Protein AF-A0A8S3HF02-F1 (afdb_monomer)

Nearest PDB structures (foldseek):
  6drh-assembly4_G  TM=9.059E-01  e=1.376E-10  Serratia proteamaculans 568
  3g9d-assembly2_B  TM=8.197E-01  e=2.462E-06  Azospirillum brasilense
  3o5t-assembly1_A  TM=8.044E-01  e=4.907E-06  Azospirillum brasilense
  2fp0-assembly2_B  TM=7.609E-01  e=6.769E-06  Homo sapiens
  6hoz-assembly2_B  TM=7.823E-01  e=6.150E-05  Latimeria chalumnae

Radius of gyration: 29.65 Å; Cα contacts (8 Å, |Δi|>4): 312; chains: 1; bounding box: 93×67×81 Å

Organism: NCBI:txid392030

pLDDT: mean 74.81, std 28.0, range [25.59, 98.88]

Structure (mmCIF, N/CA/C/O backbone):
data_AF-A0A8S3HF02-F1
#
_entry.id   AF-A0A8S3HF02-F1
#
loop_
_atom_site.group_PDB
_atom_site.id
_atom_site.type_symbol
_atom_site.label_atom_id
_atom_site.label_alt_id
_atom_site.label_comp_id
_atom_site.label_asym_id
_atom_site.label_entity_id
_atom_site.label_seq_id
_atom_site.pdbx_PDB_ins_code
_atom_site.Cartn_x
_atom_site.Cartn_y
_atom_site.Cartn_z
_atom_site.occupancy
_atom_site.B_iso_or_equiv
_atom_site.auth_seq_id
_atom_site.auth_comp_id
_atom_site.auth_asym_id
_atom_site.auth_atom_id
_atom_site.pdbx_PDB_model_num
ATOM 1 N N . MET A 1 1 ? -10.403 -28.899 29.444 1.00 32.88 1 MET A N 1
ATOM 2 C CA . MET A 1 1 ? -9.661 -27.642 29.651 1.00 32.88 1 MET A CA 1
ATOM 3 C C . MET A 1 1 ? -8.200 -28.019 29.821 1.00 32.88 1 MET A C 1
ATOM 5 O O . MET A 1 1 ? -7.833 -28.466 30.894 1.00 32.88 1 MET A O 1
ATOM 9 N N . ARG A 1 2 ? -7.416 -28.016 28.736 1.00 32.16 2 ARG A N 1
ATOM 10 C CA . ARG A 1 2 ? -5.955 -28.129 28.841 1.00 32.16 2 ARG A CA 1
ATOM 11 C C . ARG A 1 2 ? -5.462 -26.707 29.058 1.00 32.16 2 ARG A C 1
ATOM 13 O O . ARG A 1 2 ? -5.735 -25.860 28.212 1.00 32.16 2 ARG A O 1
ATOM 20 N N . GLU A 1 3 ? -4.853 -26.447 30.205 1.00 30.53 3 GLU A N 1
ATOM 21 C CA . GLU A 1 3 ? -4.123 -25.204 30.434 1.00 30.53 3 GLU A CA 1
ATOM 22 C C . GLU A 1 3 ? -3.052 -25.103 29.344 1.00 30.53 3 GLU A C 1
ATOM 24 O O . GLU A 1 3 ? -2.193 -25.976 29.217 1.00 30.53 3 GLU A O 1
ATOM 29 N N . LEU A 1 4 ? -3.186 -24.102 28.473 1.00 37.12 4 LEU A N 1
ATOM 30 C CA . LEU A 1 4 ? -2.138 -23.735 27.532 1.00 37.12 4 LEU A CA 1
ATOM 31 C C . LEU A 1 4 ? -0.992 -23.192 28.381 1.00 37.12 4 LEU A C 1
ATOM 33 O O . LEU A 1 4 ? -1.129 -22.146 29.014 1.00 37.12 4 LEU A O 1
ATOM 37 N N . ASN A 1 5 ? 0.097 -23.950 28.451 1.00 37.22 5 ASN A N 1
ATOM 38 C CA . ASN A 1 5 ? 1.275 -23.608 29.231 1.00 37.22 5 ASN A CA 1
ATOM 39 C C . ASN A 1 5 ? 2.077 -22.554 28.448 1.00 37.22 5 ASN A C 1
ATOM 41 O O . ASN A 1 5 ? 3.037 -22.870 27.748 1.00 37.22 5 ASN A O 1
ATOM 45 N N . ILE A 1 6 ? 1.606 -21.303 28.500 1.00 40.16 6 ILE A N 1
ATOM 46 C CA . ILE A 1 6 ? 2.093 -20.165 27.699 1.00 40.16 6 ILE A CA 1
ATOM 47 C C . ILE A 1 6 ? 3.611 -19.962 27.862 1.00 40.16 6 ILE A C 1
ATOM 49 O O . ILE A 1 6 ? 4.268 -19.536 26.917 1.00 40.16 6 ILE A O 1
ATOM 53 N N . GLU A 1 7 ? 4.195 -20.318 29.010 1.00 35.00 7 GLU A N 1
ATOM 54 C CA . GLU A 1 7 ? 5.644 -20.232 29.252 1.00 35.00 7 GLU A CA 1
ATOM 55 C C . GLU A 1 7 ? 6.463 -21.299 28.505 1.00 35.00 7 GLU A C 1
ATOM 57 O O . GLU A 1 7 ? 7.534 -20.993 27.990 1.00 35.00 7 GLU A O 1
ATOM 62 N N . GLU A 1 8 ? 5.976 -22.538 28.376 1.00 37.66 8 GLU A N 1
ATOM 63 C CA . GLU A 1 8 ? 6.707 -23.587 27.646 1.00 37.66 8 GLU A CA 1
ATOM 64 C C . GLU A 1 8 ? 6.665 -23.376 26.132 1.00 37.66 8 GLU A C 1
ATOM 66 O O . GLU A 1 8 ? 7.674 -23.600 25.461 1.00 37.66 8 GLU A O 1
ATOM 71 N N . ASP A 1 9 ? 5.528 -22.928 25.592 1.00 38.53 9 ASP A N 1
ATOM 72 C CA . ASP A 1 9 ? 5.404 -22.636 24.160 1.00 38.53 9 ASP A CA 1
ATOM 73 C C . ASP A 1 9 ? 6.190 -21.371 23.779 1.00 38.53 9 ASP A C 1
ATOM 75 O O . ASP A 1 9 ? 6.883 -21.372 22.765 1.00 38.53 9 ASP A O 1
ATOM 79 N N . THR A 1 10 ? 6.219 -20.337 24.631 1.00 40.25 10 THR A N 1
ATOM 80 C CA . THR A 1 10 ? 7.078 -19.157 24.400 1.00 40.25 10 THR A CA 1
ATOM 81 C C . THR A 1 10 ? 8.570 -19.471 24.524 1.00 40.25 10 THR A C 1
ATOM 83 O O . THR A 1 10 ? 9.367 -18.918 23.765 1.00 40.25 10 THR A O 1
ATOM 86 N N . LEU A 1 11 ? 8.974 -20.382 25.417 1.00 33.41 11 LEU A N 1
ATOM 87 C CA . LEU A 1 11 ? 10.361 -20.853 25.516 1.00 33.41 11 LEU A CA 1
ATOM 88 C C . LEU A 1 11 ? 10.757 -21.755 24.337 1.00 33.41 11 LEU A C 1
ATOM 90 O O . LEU A 1 11 ? 11.879 -21.636 23.841 1.00 33.41 11 LEU A O 1
ATOM 94 N N . ARG A 1 12 ? 9.854 -22.611 23.838 1.00 36.47 12 ARG A N 1
ATOM 95 C CA . ARG A 1 12 ? 10.075 -23.390 22.604 1.00 36.47 12 ARG A CA 1
ATOM 96 C C . ARG A 1 12 ? 10.168 -22.490 21.381 1.00 36.47 12 ARG A C 1
ATOM 98 O O . ARG A 1 12 ? 11.062 -22.698 20.563 1.00 36.47 12 ARG A O 1
ATOM 105 N N . ASP A 1 13 ? 9.332 -21.462 21.292 1.00 43.34 13 ASP A N 1
ATOM 106 C CA . ASP A 1 13 ? 9.392 -20.468 20.224 1.00 43.34 13 ASP A CA 1
ATOM 107 C C . ASP A 1 13 ? 10.677 -19.636 20.316 1.00 43.34 13 ASP A C 1
ATOM 109 O O . ASP A 1 13 ? 11.342 -19.426 19.304 1.00 43.34 13 ASP A O 1
ATOM 113 N N . ALA A 1 14 ? 11.116 -19.247 21.517 1.00 39.19 14 ALA A N 1
ATOM 114 C CA . ALA A 1 14 ? 12.388 -18.554 21.728 1.00 39.19 14 ALA A CA 1
ATOM 115 C C . ALA A 1 14 ? 13.608 -19.419 21.350 1.00 39.19 14 ALA A C 1
ATOM 117 O O . ALA A 1 14 ? 14.514 -18.935 20.672 1.00 39.19 14 ALA A O 1
ATOM 118 N N . GLN A 1 15 ? 13.609 -20.708 21.706 1.00 41.03 15 GLN A N 1
ATOM 119 C CA . GLN A 1 15 ? 14.645 -21.665 21.296 1.00 41.03 15 GLN A CA 1
ATOM 120 C C . GLN A 1 15 ? 14.600 -21.957 19.792 1.00 41.03 15 GLN A C 1
ATOM 122 O O . GLN A 1 15 ? 15.643 -22.132 19.163 1.00 41.03 15 GLN A O 1
ATOM 127 N N . SER A 1 16 ? 13.409 -21.973 19.187 1.00 48.59 16 SER A N 1
ATOM 128 C CA . SER A 1 16 ? 13.250 -22.091 17.736 1.00 48.59 16 SER A CA 1
ATOM 129 C C . SER A 1 16 ? 13.792 -20.854 17.015 1.00 48.59 16 SER A C 1
ATOM 131 O O . SER A 1 16 ? 14.489 -20.998 16.014 1.00 48.59 16 SER A O 1
ATOM 133 N N . ASN A 1 17 ? 13.588 -19.661 17.581 1.00 48.56 17 ASN A N 1
ATOM 134 C CA . ASN A 1 17 ? 14.112 -18.399 17.071 1.00 48.56 17 ASN A CA 1
ATOM 135 C C . ASN A 1 17 ? 15.633 -18.315 17.212 1.00 48.56 17 ASN A C 1
ATOM 137 O O . ASN A 1 17 ? 16.294 -17.885 16.270 1.00 48.56 17 ASN A O 1
ATOM 141 N N . GLU A 1 18 ? 16.217 -18.786 18.320 1.00 48.19 18 GLU A N 1
ATOM 142 C CA . GLU A 1 18 ? 17.675 -18.932 18.423 1.00 48.19 18 GLU A CA 1
ATOM 143 C C . GLU A 1 18 ? 18.216 -19.952 17.428 1.00 48.19 18 GLU A C 1
ATOM 145 O O . GLU A 1 18 ? 19.251 -19.717 16.819 1.00 48.19 18 GLU A O 1
ATOM 150 N N . ARG A 1 19 ? 17.518 -21.065 17.199 1.00 47.62 19 ARG A N 1
ATOM 151 C CA . ARG A 1 19 ? 17.951 -22.076 16.231 1.00 47.62 19 ARG A CA 1
ATOM 152 C C . ARG A 1 19 ? 17.872 -21.564 14.792 1.00 47.62 19 ARG A C 1
ATOM 154 O O . ARG A 1 19 ? 18.765 -21.855 14.004 1.00 47.62 19 ARG A O 1
ATOM 161 N N . VAL A 1 20 ? 16.844 -20.785 14.454 1.00 50.66 20 VAL A N 1
ATOM 162 C CA . VAL A 1 20 ? 16.702 -20.103 13.156 1.00 50.66 20 VAL A CA 1
ATOM 163 C C . VAL A 1 20 ? 17.772 -19.025 13.003 1.00 50.66 20 VAL A C 1
ATOM 165 O O . VAL A 1 20 ? 18.439 -18.988 11.975 1.00 50.66 20 VAL A O 1
ATOM 168 N N . LYS A 1 21 ? 18.005 -18.210 14.037 1.00 45.72 21 LYS A N 1
ATOM 169 C CA . LYS A 1 21 ? 19.059 -17.188 14.076 1.00 45.72 21 LYS A CA 1
ATOM 170 C C . LYS A 1 21 ? 20.456 -17.799 13.950 1.00 45.72 21 LYS A C 1
ATOM 172 O O . LYS A 1 21 ? 21.251 -17.325 13.153 1.00 45.72 21 LYS A O 1
ATOM 177 N N . ASN A 1 22 ? 20.751 -18.866 14.683 1.00 49.91 22 ASN A N 1
ATOM 178 C CA . ASN A 1 22 ? 22.053 -19.531 14.648 1.00 49.91 22 ASN A CA 1
ATOM 179 C C . ASN A 1 22 ? 22.265 -20.254 13.318 1.00 49.91 22 ASN A C 1
ATOM 181 O O . ASN A 1 22 ? 23.350 -20.165 12.764 1.00 49.91 22 ASN A O 1
ATOM 185 N N . LYS A 1 23 ? 21.222 -20.862 12.739 1.00 48.47 23 LYS A N 1
ATOM 186 C CA . LYS A 1 23 ? 21.284 -21.435 11.388 1.00 48.47 23 LYS A CA 1
ATOM 187 C C . LYS A 1 23 ? 21.435 -20.363 10.301 1.00 48.47 23 LYS A C 1
ATOM 189 O O . LYS A 1 23 ? 22.088 -20.606 9.297 1.00 48.47 23 LYS A O 1
ATOM 194 N N . TYR A 1 24 ? 20.864 -19.177 10.499 1.00 45.31 24 TYR A N 1
ATOM 19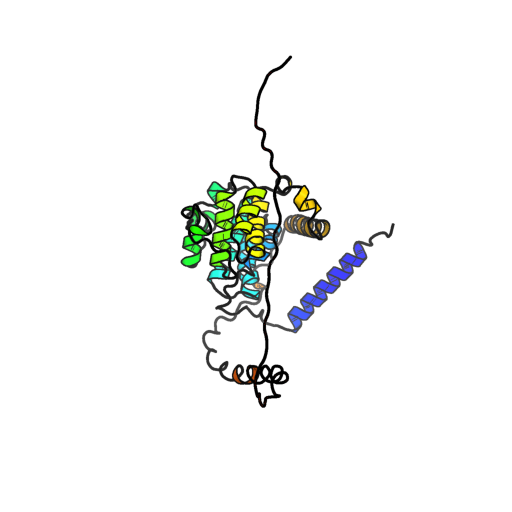5 C CA . TYR A 1 24 ? 21.065 -18.019 9.626 1.00 45.31 24 TYR A CA 1
ATOM 196 C C . TYR A 1 24 ? 22.511 -17.500 9.702 1.00 45.31 24 TYR A C 1
ATOM 198 O O . TYR A 1 24 ? 23.136 -17.268 8.672 1.00 45.31 24 TYR A O 1
ATOM 206 N N . LEU A 1 25 ? 23.066 -17.395 10.915 1.00 48.12 25 LEU A N 1
ATOM 207 C CA . LEU A 1 25 ? 24.447 -16.970 11.167 1.00 48.12 25 LEU A CA 1
ATOM 208 C C . LEU A 1 25 ? 25.497 -18.020 10.750 1.00 48.12 25 LEU A C 1
ATOM 210 O O . LEU A 1 25 ? 26.594 -17.643 10.353 1.00 48.12 25 LEU A O 1
ATOM 214 N N . GLU A 1 26 ? 25.178 -19.318 10.819 1.00 48.72 26 GLU A N 1
ATOM 215 C CA . GLU A 1 26 ? 26.063 -20.414 10.383 1.00 48.72 26 GLU A CA 1
ATOM 216 C C . GLU A 1 26 ? 26.177 -20.525 8.859 1.00 48.72 26 GLU A C 1
ATOM 218 O O . GLU A 1 26 ? 27.210 -20.969 8.363 1.00 48.72 26 GLU A O 1
ATOM 223 N N . VAL A 1 27 ? 25.126 -20.168 8.111 1.00 51.97 27 VAL A N 1
ATOM 224 C CA . VAL A 1 27 ? 25.061 -20.438 6.664 1.00 51.97 27 VAL A CA 1
ATOM 225 C C . VAL A 1 27 ? 25.491 -19.231 5.824 1.00 51.97 27 VAL A C 1
ATOM 227 O O . VAL A 1 27 ? 25.982 -19.425 4.716 1.00 51.97 27 VAL A O 1
ATOM 230 N N . HIS A 1 28 ? 25.406 -17.997 6.333 1.00 46.19 28 HIS A N 1
ATOM 231 C CA . HIS A 1 28 ? 25.732 -16.815 5.535 1.00 46.19 28 HIS A CA 1
ATOM 232 C C . HIS A 1 28 ? 26.351 -15.678 6.362 1.00 46.19 28 HIS A C 1
ATOM 234 O O . HIS A 1 28 ? 25.677 -15.000 7.132 1.00 46.19 28 HIS A O 1
ATOM 240 N N . GLY A 1 29 ? 27.634 -15.392 6.114 1.00 49.25 29 GLY A N 1
ATOM 241 C CA . GLY A 1 29 ? 28.275 -14.135 6.526 1.00 49.25 29 GLY A CA 1
ATOM 242 C C . GLY A 1 29 ? 27.774 -12.905 5.751 1.00 49.25 29 GLY A C 1
ATOM 243 O O . GLY A 1 29 ? 28.152 -11.783 6.073 1.00 49.25 29 GLY A O 1
ATOM 244 N N . THR A 1 30 ? 26.913 -13.101 4.748 1.00 54.34 30 THR A N 1
ATOM 245 C CA . THR A 1 30 ? 26.292 -12.049 3.931 1.00 54.34 30 THR A CA 1
ATOM 246 C C . THR A 1 30 ? 24.879 -12.463 3.540 1.00 54.34 30 THR A C 1
ATOM 248 O O . THR A 1 30 ? 24.687 -13.515 2.937 1.00 54.34 30 THR A O 1
ATOM 251 N N . VAL A 1 31 ? 23.889 -11.634 3.859 1.00 58.91 31 VAL A N 1
ATOM 252 C CA . VAL A 1 31 ? 22.500 -11.840 3.431 1.00 58.91 31 VAL A CA 1
ATOM 253 C C . VAL A 1 31 ? 22.441 -11.755 1.905 1.00 58.91 31 VAL A C 1
ATOM 255 O O . VAL A 1 31 ? 22.724 -10.699 1.345 1.00 58.91 31 VAL A O 1
ATOM 258 N N . GLU A 1 32 ? 22.111 -12.855 1.227 1.00 65.25 32 GLU A N 1
ATOM 259 C CA . GLU A 1 32 ? 21.934 -12.838 -0.228 1.00 65.25 32 GLU A CA 1
ATOM 260 C C . GLU A 1 32 ? 20.674 -12.041 -0.593 1.00 65.25 32 GLU A C 1
ATOM 262 O O . GLU A 1 32 ? 19.599 -12.242 -0.022 1.00 65.25 32 GLU A O 1
ATOM 267 N N . HIS A 1 33 ? 20.813 -11.115 -1.541 1.00 80.12 33 HIS A N 1
ATOM 268 C CA . HIS A 1 33 ? 19.691 -10.362 -2.087 1.00 80.12 33 HIS A CA 1
ATOM 269 C C . HIS A 1 33 ? 19.088 -11.082 -3.300 1.00 80.12 33 HIS A C 1
ATOM 271 O O . HIS A 1 33 ? 19.776 -11.787 -4.040 1.00 80.12 33 HIS A O 1
ATOM 277 N N . GLY A 1 34 ? 17.793 -10.866 -3.530 1.00 78.06 34 GLY A N 1
ATOM 278 C CA . GLY A 1 34 ? 17.125 -11.254 -4.764 1.00 78.06 34 GLY A CA 1
ATOM 279 C C . GLY A 1 34 ? 17.757 -10.585 -5.984 1.00 78.06 34 GLY A C 1
ATOM 280 O O . GLY A 1 34 ? 18.434 -9.561 -5.876 1.00 78.06 34 GLY A O 1
ATOM 281 N N . ALA A 1 35 ? 17.519 -11.163 -7.162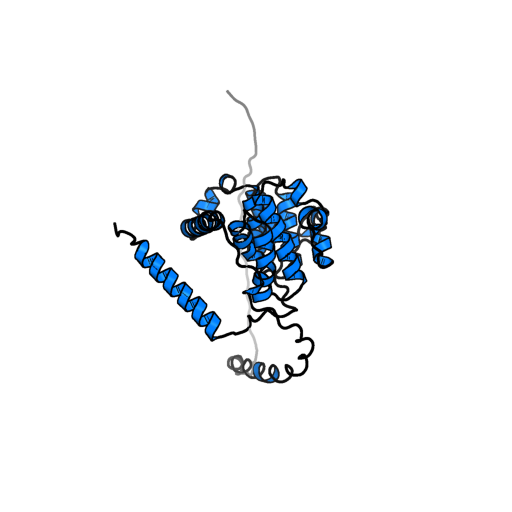 1.00 79.00 35 ALA A N 1
ATOM 282 C CA . ALA A 1 35 ? 18.079 -10.654 -8.409 1.00 79.00 35 ALA A CA 1
ATOM 283 C C . ALA A 1 35 ? 17.662 -9.193 -8.673 1.00 79.00 35 ALA A C 1
ATOM 285 O O . ALA A 1 35 ? 16.556 -8.778 -8.316 1.00 79.00 35 ALA A O 1
ATOM 286 N N . SER A 1 36 ? 18.548 -8.421 -9.308 1.00 83.62 36 SER A N 1
ATOM 287 C CA . SER A 1 36 ? 18.352 -6.992 -9.598 1.00 83.62 36 SER A CA 1
ATOM 288 C C . SER A 1 36 ? 17.256 -6.704 -10.630 1.00 83.62 36 SER A C 1
ATOM 290 O O . SER A 1 36 ? 16.854 -5.557 -10.779 1.00 83.62 36 SER A O 1
ATOM 292 N N . ASP A 1 37 ? 16.758 -7.728 -11.321 1.00 82.19 37 ASP A N 1
ATOM 293 C CA . ASP A 1 37 ? 15.626 -7.693 -12.252 1.00 82.19 37 ASP A CA 1
ATOM 294 C C . ASP A 1 37 ? 14.352 -8.342 -11.669 1.00 82.19 37 ASP A C 1
ATOM 296 O O . ASP A 1 37 ? 13.323 -8.440 -12.343 1.00 82.19 37 ASP A O 1
ATOM 300 N N . SER A 1 38 ? 14.390 -8.770 -10.401 1.00 89.69 38 SER A N 1
ATOM 301 C CA . SER A 1 38 ? 13.248 -9.352 -9.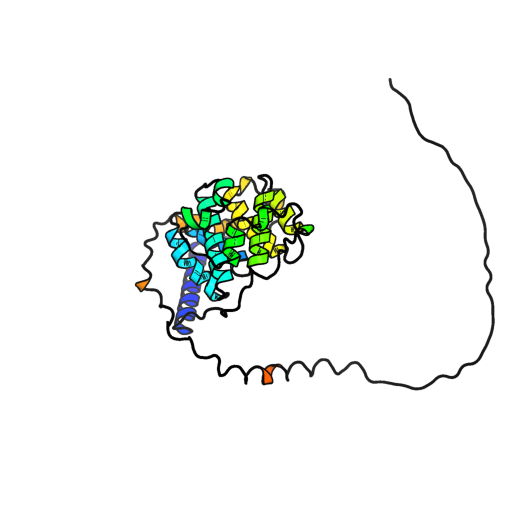689 1.00 89.69 38 SER A CA 1
ATOM 302 C C . SER A 1 38 ? 12.267 -8.255 -9.258 1.00 89.69 38 SER A C 1
ATOM 304 O O . SER A 1 38 ? 12.260 -7.810 -8.109 1.00 89.69 38 SER A O 1
ATOM 306 N N . ALA A 1 39 ? 11.439 -7.805 -10.204 1.00 92.44 39 ALA A N 1
ATOM 307 C CA . ALA A 1 39 ? 10.458 -6.729 -10.029 1.00 92.44 39 ALA A CA 1
ATOM 308 C C . ALA A 1 39 ? 9.024 -7.223 -9.746 1.00 92.44 39 ALA A C 1
ATOM 310 O O . ALA A 1 39 ? 8.043 -6.545 -10.061 1.00 92.44 39 ALA A O 1
ATOM 311 N N . GLY A 1 40 ? 8.894 -8.430 -9.194 1.00 94.38 40 GLY A N 1
ATOM 312 C CA . GLY A 1 40 ? 7.611 -8.992 -8.781 1.00 94.38 40 GLY A CA 1
ATOM 313 C C . GLY A 1 40 ? 6.927 -8.198 -7.657 1.00 94.38 40 GLY A C 1
ATOM 314 O O . GLY A 1 40 ? 7.573 -7.509 -6.867 1.00 94.38 40 GLY A O 1
ATOM 315 N N . ASN A 1 41 ? 5.607 -8.324 -7.549 1.00 96.06 41 ASN A N 1
ATOM 316 C CA . ASN A 1 41 ? 4.787 -7.713 -6.493 1.00 96.06 41 ASN A CA 1
ATOM 317 C C . ASN A 1 41 ? 4.911 -8.410 -5.119 1.00 96.06 41 ASN A C 1
ATOM 319 O O . ASN A 1 41 ? 4.355 -7.937 -4.125 1.00 96.06 41 ASN A O 1
ATOM 323 N N . GLY A 1 42 ? 5.672 -9.505 -5.028 1.00 95.38 42 GLY A N 1
ATOM 324 C CA . GLY A 1 42 ? 5.682 -10.376 -3.857 1.00 95.38 42 GLY A CA 1
ATOM 325 C C . GLY A 1 42 ? 6.206 -9.727 -2.574 1.00 95.38 42 GLY A C 1
ATOM 326 O O . GLY A 1 42 ? 5.850 -10.173 -1.484 1.00 95.38 42 GLY A O 1
ATOM 327 N N . ALA A 1 43 ? 7.054 -8.700 -2.665 1.00 96.00 43 ALA A N 1
ATOM 328 C CA . ALA A 1 43 ? 7.467 -7.916 -1.498 1.00 96.00 43 ALA A CA 1
ATOM 329 C C . ALA A 1 43 ? 6.362 -6.961 -1.014 1.00 96.00 43 ALA A C 1
ATOM 331 O O . ALA A 1 43 ? 6.192 -6.785 0.192 1.00 96.00 43 ALA A O 1
ATOM 332 N N . LEU A 1 44 ? 5.591 -6.399 -1.949 1.00 96.69 44 LEU A N 1
ATOM 333 C CA . LEU A 1 44 ? 4.539 -5.424 -1.679 1.00 96.69 44 LEU A CA 1
ATOM 334 C C . LEU A 1 44 ? 3.324 -6.068 -0.992 1.00 96.69 44 LEU A C 1
ATOM 336 O O . LEU A 1 44 ? 2.739 -5.460 -0.111 1.00 96.69 44 LEU A O 1
ATOM 340 N N . MET A 1 45 ? 2.993 -7.317 -1.337 1.00 96.12 45 MET A N 1
ATOM 341 C CA . MET A 1 45 ? 1.831 -8.050 -0.797 1.00 96.12 45 MET A CA 1
ATOM 342 C C . MET A 1 45 ? 1.973 -8.558 0.651 1.00 96.12 45 MET A C 1
ATOM 344 O O . MET A 1 45 ? 1.111 -9.285 1.142 1.00 96.12 45 MET A O 1
ATOM 348 N N . ARG A 1 46 ? 3.111 -8.291 1.301 1.00 96.50 46 ARG A N 1
ATOM 349 C CA . ARG A 1 46 ? 3.422 -8.754 2.666 1.00 96.50 46 ARG A CA 1
ATOM 350 C C . ARG A 1 46 ? 4.088 -7.664 3.506 1.00 96.50 46 ARG A C 1
ATOM 352 O O . ARG A 1 46 ? 4.894 -7.957 4.393 1.00 96.50 46 ARG A O 1
ATOM 359 N N . LEU A 1 47 ? 3.817 -6.408 3.171 1.00 97.00 47 LEU A N 1
ATOM 360 C CA . LEU A 1 47 ? 4.582 -5.250 3.621 1.00 97.00 47 LEU A CA 1
ATOM 361 C C . LEU A 1 47 ? 4.119 -4.759 4.998 1.00 97.00 47 LEU A C 1
ATOM 363 O O . LEU A 1 47 ? 4.952 -4.391 5.831 1.00 97.00 47 LEU A O 1
ATOM 367 N N . ALA A 1 48 ? 2.805 -4.799 5.250 1.00 97.88 48 ALA A N 1
ATOM 368 C CA . ALA A 1 48 ? 2.130 -4.236 6.424 1.00 97.88 48 ALA A CA 1
ATOM 369 C C . ALA A 1 48 ? 2.742 -4.535 7.809 1.00 97.88 48 ALA A C 1
ATOM 371 O O . ALA A 1 48 ? 2.709 -3.635 8.657 1.00 97.88 48 ALA A O 1
ATOM 372 N N . PRO A 1 49 ? 3.319 -5.721 8.103 1.00 97.94 49 PRO A N 1
ATOM 373 C CA . PRO A 1 49 ? 3.885 -5.984 9.425 1.00 97.94 49 PRO A CA 1
ATOM 374 C C . PRO A 1 49 ? 4.982 -4.996 9.849 1.00 97.94 49 PRO A C 1
ATOM 376 O O . PRO A 1 49 ? 5.091 -4.689 11.035 1.00 97.94 49 PRO A O 1
ATOM 379 N N . ILE A 1 50 ? 5.771 -4.462 8.908 1.00 96.75 50 ILE A N 1
ATOM 380 C CA . ILE A 1 50 ? 6.865 -3.521 9.204 1.00 96.75 50 ILE A CA 1
ATOM 381 C C . ILE A 1 50 ? 6.331 -2.170 9.715 1.00 96.75 50 ILE A C 1
ATOM 383 O O . ILE A 1 50 ? 6.682 -1.791 10.837 1.00 96.75 50 ILE A O 1
ATOM 387 N N . PRO A 1 51 ? 5.488 -1.426 8.969 1.00 97.38 51 PRO A N 1
ATOM 388 C CA . PRO A 1 51 ? 4.913 -0.180 9.469 1.00 97.38 51 PRO A CA 1
ATOM 389 C C . PRO A 1 51 ? 4.018 -0.391 10.697 1.00 97.38 51 PRO A C 1
ATOM 391 O O . PRO A 1 51 ? 4.026 0.462 11.581 1.00 97.38 51 PRO A O 1
ATOM 394 N N . ALA A 1 52 ? 3.329 -1.533 10.817 1.00 96.06 52 ALA A N 1
ATOM 395 C CA . ALA A 1 52 ? 2.548 -1.862 12.011 1.00 96.06 52 ALA A CA 1
ATOM 396 C C . ALA A 1 52 ? 3.422 -2.056 13.264 1.00 96.06 52 ALA A C 1
ATOM 398 O O . ALA A 1 52 ? 3.044 -1.627 14.350 1.00 96.06 52 ALA A O 1
ATOM 399 N N . PHE A 1 53 ? 4.601 -2.670 13.130 1.00 95.69 53 PHE A N 1
ATOM 400 C CA . PHE A 1 53 ? 5.545 -2.845 14.236 1.00 95.69 53 PHE A CA 1
ATOM 401 C C . PHE A 1 53 ? 6.222 -1.529 14.633 1.00 95.69 53 PHE A C 1
ATOM 403 O O . PHE A 1 53 ? 6.303 -1.192 15.810 1.00 95.69 53 PHE A O 1
ATOM 410 N N . PHE A 1 54 ? 6.681 -0.752 13.651 1.00 94.75 54 PHE A N 1
ATOM 411 C CA . PHE A 1 54 ? 7.387 0.511 13.876 1.00 94.75 54 PHE A CA 1
ATOM 412 C C . PHE A 1 54 ? 6.452 1.727 13.924 1.00 94.75 54 PHE A C 1
ATOM 414 O O . PHE A 1 54 ? 6.893 2.852 13.699 1.00 94.75 54 PHE A O 1
ATOM 421 N N . PHE A 1 55 ? 5.169 1.548 14.244 1.00 93.94 55 PHE A N 1
ATOM 422 C CA . PHE A 1 55 ? 4.164 2.618 14.187 1.00 93.94 55 PHE A CA 1
ATOM 423 C C . PHE A 1 55 ? 4.497 3.851 15.054 1.00 93.94 55 PHE A C 1
ATOM 425 O O . PHE A 1 55 ? 4.021 4.945 14.792 1.00 93.94 55 PHE A O 1
ATOM 432 N N . ARG A 1 56 ? 5.356 3.706 16.075 1.00 91.31 56 ARG A N 1
ATOM 433 C CA . ARG A 1 56 ? 5.853 4.820 16.907 1.00 91.31 56 ARG A CA 1
ATOM 434 C C . ARG A 1 56 ? 6.971 5.640 16.255 1.00 91.31 56 ARG A C 1
ATOM 436 O O . ARG A 1 56 ? 7.254 6.742 16.714 1.00 91.31 56 ARG A O 1
ATOM 443 N N . THR A 1 57 ? 7.662 5.097 15.253 1.00 90.12 57 THR A N 1
ATOM 444 C CA . THR A 1 57 ? 8.834 5.726 14.634 1.00 90.12 57 THR A CA 1
ATOM 445 C C . THR A 1 57 ? 8.985 5.350 13.165 1.00 90.12 57 THR A C 1
ATOM 447 O O . THR A 1 57 ? 9.373 4.236 12.810 1.00 90.12 57 THR A O 1
ATOM 450 N N . TYR A 1 58 ? 8.790 6.328 12.283 1.00 92.25 58 TYR A N 1
ATOM 451 C CA . TYR A 1 58 ? 8.998 6.122 10.851 1.00 92.25 58 TYR A CA 1
ATOM 452 C C . TYR A 1 58 ? 10.458 5.766 10.501 1.00 92.25 58 TYR A C 1
ATOM 454 O O . TYR A 1 58 ? 10.733 5.095 9.507 1.00 92.25 58 TYR A O 1
ATOM 462 N N . THR A 1 59 ? 11.426 6.147 11.344 1.00 89.62 59 THR A N 1
ATOM 463 C CA . THR A 1 59 ? 12.837 5.769 11.162 1.00 89.62 59 THR A CA 1
ATOM 464 C C . THR A 1 59 ? 13.039 4.253 11.182 1.00 89.62 59 THR A C 1
ATOM 466 O O . THR A 1 59 ? 13.846 3.750 10.403 1.00 89.62 59 THR A O 1
ATOM 469 N N . GLY A 1 60 ? 12.284 3.519 12.007 1.00 87.94 60 GLY A N 1
ATOM 470 C CA . GLY A 1 60 ? 12.338 2.054 12.031 1.00 87.94 60 GLY A CA 1
ATOM 471 C C . GLY A 1 60 ? 11.895 1.438 10.703 1.00 87.94 60 GLY A C 1
ATOM 472 O O . GLY A 1 60 ? 12.596 0.593 10.149 1.00 87.94 60 GLY A O 1
ATOM 473 N N . VAL A 1 61 ? 10.809 1.958 10.120 1.00 92.62 61 VAL A N 1
ATOM 474 C CA . VAL A 1 61 ? 10.341 1.557 8.782 1.00 92.62 61 VAL A CA 1
ATOM 475 C C . VAL A 1 61 ? 11.428 1.793 7.734 1.00 92.62 61 VAL A C 1
ATOM 477 O O . VAL A 1 61 ? 11.805 0.861 7.024 1.00 92.62 61 VAL A O 1
ATOM 480 N N . LYS A 1 62 ? 12.001 3.005 7.681 1.00 90.62 62 LYS A N 1
ATOM 481 C CA . LYS A 1 62 ? 13.064 3.357 6.720 1.00 90.62 62 LYS A CA 1
ATOM 482 C C . LYS A 1 62 ? 14.299 2.461 6.829 1.00 90.62 62 LYS A C 1
ATOM 484 O O . LYS A 1 62 ? 14.923 2.163 5.815 1.00 90.62 62 LYS A O 1
ATOM 489 N N . ASN A 1 63 ? 14.657 2.043 8.042 1.00 85.50 63 ASN A N 1
ATOM 490 C CA . ASN A 1 63 ? 15.836 1.211 8.275 1.00 85.50 63 ASN A CA 1
ATOM 491 C C . ASN A 1 63 ? 15.638 -0.252 7.857 1.00 85.50 63 ASN A C 1
ATOM 493 O O . ASN A 1 63 ? 16.625 -0.926 7.574 1.00 85.50 63 ASN A O 1
ATOM 497 N N . CYS A 1 64 ? 14.398 -0.744 7.817 1.00 89.75 64 CYS A N 1
ATOM 498 C CA . CYS A 1 64 ? 14.116 -2.159 7.573 1.00 89.75 64 CYS A CA 1
ATOM 499 C C . CYS A 1 64 ? 13.533 -2.445 6.187 1.00 89.75 64 CYS A C 1
ATOM 501 O O . CYS A 1 64 ? 13.797 -3.512 5.638 1.00 89.75 64 CYS A O 1
ATOM 503 N N . ILE A 1 65 ? 12.751 -1.524 5.616 1.00 94.50 65 ILE A N 1
ATOM 504 C CA . ILE A 1 65 ? 11.906 -1.821 4.451 1.00 94.50 65 ILE A CA 1
ATOM 505 C C . ILE A 1 65 ? 12.700 -2.192 3.196 1.00 94.50 65 ILE A C 1
ATOM 507 O O . ILE A 1 65 ? 12.330 -3.115 2.471 1.00 94.50 65 ILE A O 1
ATOM 511 N N . GLU A 1 66 ? 13.828 -1.517 2.968 1.00 92.94 66 GLU A N 1
ATOM 512 C CA . GLU A 1 66 ? 14.699 -1.801 1.831 1.00 92.94 66 GLU A CA 1
ATOM 513 C C . GLU A 1 66 ? 15.307 -3.198 1.950 1.00 92.94 66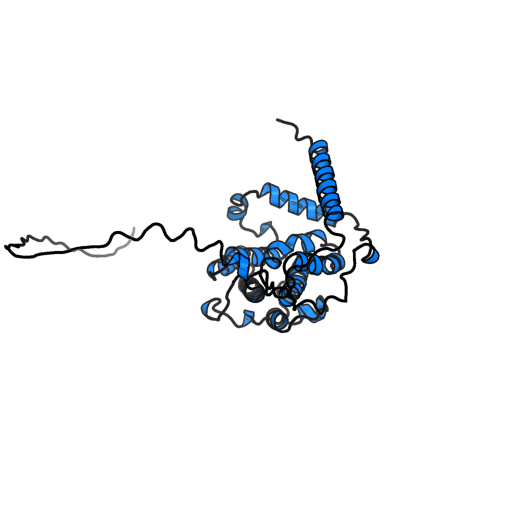 GLU A C 1
ATOM 515 O O . GLU A 1 66 ? 15.173 -3.998 1.030 1.00 92.94 66 GLU A O 1
ATOM 520 N N . ASN A 1 67 ? 15.887 -3.525 3.107 1.00 89.62 67 ASN A N 1
ATOM 521 C CA . ASN A 1 67 ? 16.484 -4.838 3.344 1.00 89.62 67 ASN A CA 1
ATOM 522 C C . ASN A 1 67 ? 15.431 -5.950 3.247 1.00 89.62 67 ASN A C 1
ATOM 524 O O . ASN A 1 67 ? 15.658 -6.949 2.572 1.00 89.62 67 ASN A O 1
ATOM 528 N N . ALA A 1 68 ? 14.250 -5.757 3.844 1.00 91.25 68 ALA A N 1
ATOM 529 C CA . ALA A 1 68 ? 13.153 -6.723 3.773 1.00 91.25 68 ALA A CA 1
ATOM 530 C C . ALA A 1 68 ? 12.689 -6.997 2.331 1.00 91.25 68 ALA A C 1
ATOM 532 O O . ALA A 1 68 ? 12.332 -8.128 1.994 1.00 91.25 68 ALA A O 1
ATOM 533 N N . THR A 1 69 ? 12.729 -5.975 1.473 1.00 93.75 69 THR A N 1
ATOM 534 C CA . THR A 1 69 ? 12.417 -6.098 0.043 1.00 93.75 69 THR A CA 1
ATOM 535 C C . THR A 1 69 ? 13.542 -6.824 -0.695 1.00 93.75 69 THR A C 1
ATOM 537 O O . THR A 1 69 ? 13.303 -7.860 -1.331 1.00 93.75 69 THR A O 1
ATOM 540 N N . ARG A 1 70 ? 14.784 -6.347 -0.517 1.00 91.94 70 ARG A N 1
ATOM 541 C CA . ARG A 1 70 ? 15.995 -6.867 -1.167 1.00 91.94 70 ARG A CA 1
ATOM 542 C C . ARG A 1 70 ? 16.242 -8.345 -0.887 1.00 91.94 70 ARG A C 1
ATOM 544 O O . ARG A 1 70 ? 16.811 -8.997 -1.747 1.00 91.94 70 ARG A O 1
ATOM 551 N N . LEU A 1 71 ? 15.749 -8.909 0.221 1.00 90.88 71 LEU A N 1
ATOM 552 C CA . LEU A 1 71 ? 15.809 -10.357 0.497 1.00 90.88 71 LEU A CA 1
ATOM 553 C C . LEU A 1 71 ? 15.283 -11.238 -0.650 1.00 90.88 71 LEU A C 1
ATOM 555 O O . LEU A 1 71 ? 15.687 -12.385 -0.782 1.00 90.88 71 LEU A O 1
ATOM 559 N N . THR A 1 72 ? 14.348 -10.736 -1.460 1.00 90.44 72 THR A N 1
ATOM 560 C CA . THR A 1 72 ? 13.723 -11.526 -2.544 1.00 90.44 72 THR A CA 1
ATOM 561 C C . THR A 1 72 ? 13.542 -10.749 -3.848 1.00 90.44 72 THR A C 1
ATOM 563 O O . THR A 1 72 ? 13.462 -11.354 -4.916 1.00 90.44 72 THR A O 1
ATOM 566 N N . HIS A 1 73 ? 13.496 -9.419 -3.776 1.00 93.50 73 HIS A N 1
ATOM 567 C CA . HIS A 1 73 ? 13.239 -8.525 -4.899 1.00 93.50 73 HIS A CA 1
ATOM 568 C C . HIS A 1 73 ? 14.316 -7.437 -4.903 1.00 93.50 73 HIS A C 1
ATOM 570 O O . HIS A 1 73 ? 14.258 -6.495 -4.115 1.00 93.50 73 HIS A O 1
ATOM 576 N N . GLY A 1 74 ? 15.345 -7.614 -5.736 1.00 91.75 74 GLY A N 1
ATOM 577 C CA . GLY A 1 74 ? 16.482 -6.696 -5.823 1.00 91.75 74 GLY A CA 1
ATOM 578 C C . GLY A 1 74 ? 16.280 -5.537 -6.801 1.00 91.75 74 GLY A C 1
ATOM 579 O O . GLY A 1 74 ? 17.154 -4.678 -6.882 1.00 91.75 74 GLY A O 1
ATOM 580 N N . ASP A 1 75 ? 15.168 -5.511 -7.543 1.00 96.69 75 ASP A N 1
ATOM 581 C CA . ASP A 1 75 ? 14.862 -4.451 -8.507 1.00 96.69 75 ASP A CA 1
ATOM 582 C C . ASP A 1 75 ? 14.516 -3.133 -7.799 1.00 96.69 75 ASP A C 1
ATOM 584 O O . ASP A 1 75 ? 13.688 -3.089 -6.884 1.00 96.69 75 ASP A O 1
ATOM 588 N N . GLU A 1 76 ? 15.127 -2.037 -8.250 1.00 97.38 76 GLU A N 1
ATOM 589 C CA . GLU A 1 76 ? 14.949 -0.704 -7.663 1.00 97.38 76 GLU A CA 1
ATOM 590 C C . GLU A 1 76 ? 13.488 -0.230 -7.708 1.00 97.38 76 GLU A C 1
ATOM 592 O O . GLU A 1 76 ? 13.036 0.450 -6.790 1.00 97.38 76 GLU A O 1
ATOM 597 N N . ARG A 1 77 ? 12.697 -0.652 -8.704 1.00 98.31 77 ARG A N 1
ATOM 598 C CA . ARG A 1 77 ? 11.257 -0.349 -8.763 1.00 98.31 77 ARG A CA 1
ATOM 599 C C . ARG A 1 77 ? 10.498 -1.036 -7.639 1.00 98.31 77 ARG A C 1
ATOM 601 O O . ARG A 1 77 ? 9.605 -0.425 -7.061 1.00 98.31 77 ARG A O 1
ATOM 608 N N . ALA A 1 78 ? 10.854 -2.279 -7.311 1.00 98.12 78 ALA A N 1
ATOM 609 C CA . ALA A 1 78 ? 10.230 -3.006 -6.210 1.00 98.12 78 ALA A CA 1
ATOM 610 C C . ALA A 1 78 ? 10.590 -2.378 -4.861 1.00 98.12 78 ALA A C 1
ATOM 612 O O . ALA A 1 78 ? 9.721 -2.192 -4.009 1.00 98.12 78 ALA A O 1
ATOM 613 N N . ILE A 1 79 ? 11.855 -1.993 -4.695 1.00 97.88 79 ILE A N 1
ATOM 614 C CA . ILE A 1 79 ? 12.359 -1.335 -3.488 1.00 97.88 79 ILE A CA 1
ATOM 615 C C . ILE A 1 79 ? 11.679 0.016 -3.277 1.00 97.88 79 ILE A C 1
ATOM 617 O O . ILE A 1 79 ? 11.170 0.280 -2.186 1.00 97.88 79 ILE A O 1
ATOM 621 N N . ASP A 1 80 ? 11.628 0.857 -4.307 1.00 98.62 80 ASP A N 1
ATOM 622 C CA . ASP A 1 80 ? 11.027 2.185 -4.214 1.00 98.62 80 ASP A CA 1
ATOM 623 C C . ASP A 1 80 ? 9.506 2.121 -4.052 1.00 98.62 80 ASP A C 1
ATOM 625 O O . ASP A 1 80 ? 8.953 2.874 -3.247 1.00 98.62 80 ASP A O 1
ATOM 629 N N . ALA A 1 81 ? 8.831 1.176 -4.718 1.00 98.69 81 ALA A N 1
ATOM 630 C CA . ALA A 1 81 ? 7.414 0.904 -4.488 1.00 98.69 81 ALA A CA 1
ATOM 631 C C . ALA A 1 81 ? 7.147 0.511 -3.026 1.00 98.69 81 ALA A C 1
ATOM 633 O O . ALA A 1 81 ? 6.253 1.072 -2.394 1.00 98.69 81 ALA A O 1
ATOM 634 N N . CYS A 1 82 ? 7.953 -0.390 -2.455 1.00 98.69 82 CYS A N 1
ATOM 635 C CA . CYS A 1 82 ? 7.816 -0.821 -1.062 1.00 98.69 82 CYS A CA 1
ATOM 636 C C . CYS A 1 82 ? 8.129 0.307 -0.065 1.00 98.69 82 CYS A C 1
ATOM 638 O O . CYS A 1 82 ? 7.414 0.462 0.923 1.00 98.69 82 CYS A O 1
ATOM 640 N N . LYS A 1 83 ? 9.148 1.140 -0.322 1.00 98.69 83 LYS A N 1
ATOM 641 C CA . LYS A 1 83 ? 9.442 2.335 0.493 1.00 98.69 83 LYS A CA 1
ATOM 642 C C . LYS A 1 83 ? 8.268 3.310 0.500 1.00 98.69 83 LYS A C 1
ATOM 644 O O . LYS A 1 83 ? 7.851 3.759 1.566 1.00 98.69 83 LYS A O 1
ATOM 649 N N . PHE A 1 84 ? 7.739 3.624 -0.681 1.00 98.88 84 PHE A N 1
ATOM 650 C CA . PHE A 1 84 ? 6.605 4.529 -0.833 1.00 98.88 84 PHE A CA 1
ATOM 651 C C . PHE A 1 84 ? 5.356 3.982 -0.132 1.00 98.88 84 PHE A C 1
ATOM 653 O O . PHE A 1 84 ? 4.763 4.674 0.696 1.00 98.88 84 PHE A O 1
ATOM 660 N N . TYR A 1 85 ? 5.000 2.722 -0.393 1.00 98.88 85 TYR A N 1
ATOM 661 C CA . TYR A 1 85 ? 3.790 2.110 0.153 1.00 98.88 85 TYR A CA 1
ATOM 662 C C . TYR A 1 85 ? 3.861 1.898 1.671 1.00 98.88 85 TYR A C 1
ATOM 664 O O . TYR A 1 85 ? 2.888 2.154 2.377 1.00 98.88 85 TYR A O 1
ATOM 672 N N . ALA A 1 86 ? 5.030 1.545 2.215 1.00 98.75 86 ALA A N 1
ATOM 673 C CA . ALA A 1 86 ? 5.222 1.465 3.663 1.00 98.75 86 ALA A CA 1
ATOM 674 C C . ALA A 1 86 ? 5.080 2.838 4.334 1.00 98.75 86 ALA A C 1
ATOM 676 O O . ALA A 1 86 ? 4.543 2.926 5.438 1.00 98.75 86 ALA A O 1
ATOM 677 N N . GLY A 1 87 ? 5.530 3.905 3.663 1.00 98.69 87 GLY A N 1
ATOM 678 C CA . GLY A 1 87 ? 5.294 5.283 4.086 1.00 98.69 87 GLY A CA 1
ATOM 679 C C . GLY A 1 87 ? 3.808 5.630 4.136 1.00 98.69 87 GLY A C 1
ATOM 680 O O . GLY A 1 87 ? 3.356 6.190 5.133 1.00 98.69 87 GLY A O 1
ATOM 681 N N . LEU A 1 88 ? 3.035 5.240 3.115 1.00 98.88 88 LEU A N 1
ATOM 682 C CA . LEU A 1 88 ? 1.578 5.420 3.112 1.00 98.88 88 LEU A CA 1
ATOM 683 C C . LEU A 1 88 ? 0.916 4.703 4.295 1.00 98.88 88 LEU A C 1
ATOM 685 O O . LEU A 1 88 ? 0.152 5.328 5.025 1.00 98.88 88 LEU A O 1
ATOM 689 N N . ILE A 1 89 ? 1.241 3.426 4.527 1.00 98.88 89 ILE A N 1
ATOM 690 C CA . ILE A 1 89 ? 0.661 2.645 5.632 1.00 98.88 89 ILE A CA 1
ATOM 691 C C . ILE A 1 89 ? 1.040 3.251 6.989 1.00 98.88 89 ILE A C 1
ATOM 693 O O . ILE A 1 89 ? 0.181 3.408 7.853 1.00 98.88 89 ILE A O 1
ATOM 697 N N . TRP A 1 90 ? 2.309 3.618 7.195 1.00 98.62 90 TRP A N 1
ATOM 698 C CA . TRP A 1 90 ? 2.752 4.199 8.465 1.00 98.62 90 TRP A CA 1
ATOM 699 C C . TRP A 1 90 ? 2.032 5.519 8.766 1.00 98.62 90 TRP A C 1
ATOM 701 O O . TRP A 1 90 ? 1.514 5.700 9.864 1.00 98.62 90 TRP A O 1
ATOM 711 N N . HIS A 1 91 ? 1.938 6.417 7.781 1.00 98.62 91 HIS A N 1
ATOM 712 C CA . HIS A 1 91 ? 1.247 7.696 7.955 1.00 98.62 91 HIS A CA 1
ATOM 713 C C . HIS A 1 91 ? -0.276 7.548 8.055 1.00 98.62 91 HIS A C 1
ATOM 715 O O . HIS A 1 91 ? -0.912 8.358 8.725 1.00 98.62 91 HIS A O 1
ATOM 721 N N . ALA A 1 92 ? -0.863 6.510 7.453 1.00 98.56 92 ALA A N 1
ATOM 722 C CA . ALA A 1 92 ? -2.258 6.153 7.694 1.00 98.56 92 ALA A CA 1
ATOM 723 C C . ALA A 1 92 ? -2.489 5.763 9.163 1.00 98.56 92 ALA A C 1
ATOM 725 O O . ALA A 1 92 ? -3.424 6.261 9.784 1.00 98.56 92 ALA A O 1
ATOM 726 N N . ILE A 1 93 ? -1.600 4.947 9.745 1.00 97.31 93 ILE A N 1
ATOM 727 C CA . ILE A 1 93 ? -1.649 4.588 11.174 1.00 97.31 93 ILE A CA 1
ATOM 728 C C . ILE A 1 93 ? -1.471 5.829 12.068 1.00 97.31 93 ILE A C 1
ATOM 730 O O . ILE A 1 93 ? -2.120 5.932 13.108 1.00 97.31 93 ILE A O 1
ATOM 734 N N . ASP A 1 94 ? -0.630 6.782 11.655 1.00 95.88 94 ASP A N 1
ATOM 735 C CA . ASP A 1 94 ? -0.422 8.074 12.335 1.00 95.88 94 ASP A CA 1
ATOM 736 C C . ASP A 1 94 ? -1.602 9.060 12.157 1.00 95.88 94 ASP A C 1
ATOM 738 O O . ASP A 1 94 ? -1.597 10.163 12.699 1.00 95.88 94 ASP A O 1
ATOM 742 N N . GLY A 1 95 ? -2.648 8.668 11.421 1.00 95.44 95 GLY A N 1
ATOM 743 C CA . GLY A 1 95 ? -3.890 9.430 11.284 1.00 95.44 95 GLY A CA 1
ATOM 744 C C . GLY A 1 95 ? -3.877 10.499 10.188 1.00 95.44 95 GLY A C 1
ATOM 745 O O . GLY A 1 95 ? -4.744 11.375 10.182 1.00 95.44 95 GLY A O 1
ATOM 746 N N . ILE A 1 96 ? -2.926 10.452 9.250 1.00 97.56 96 ILE A N 1
ATOM 747 C CA . ILE A 1 96 ? -2.948 11.324 8.071 1.00 97.56 96 ILE A CA 1
ATOM 748 C C . ILE A 1 96 ? -4.165 10.982 7.204 1.00 97.56 96 ILE A C 1
ATOM 750 O O . ILE A 1 96 ? -4.445 9.817 6.922 1.00 97.56 96 ILE A O 1
ATOM 754 N N . SER A 1 97 ? -4.891 12.014 6.761 1.00 97.19 97 SER A N 1
ATOM 755 C CA . SER A 1 97 ? -6.093 11.826 5.949 1.00 97.19 97 SER A CA 1
ATOM 756 C C . SER A 1 97 ? -5.778 11.215 4.584 1.00 97.19 97 SER A C 1
ATOM 758 O O . SER A 1 97 ? -4.700 11.416 4.017 1.00 97.19 97 SER A O 1
ATOM 760 N N . LYS A 1 98 ? -6.761 10.515 4.015 1.00 97.81 98 LYS A N 1
ATOM 761 C CA . LYS A 1 98 ? -6.668 9.905 2.685 1.00 97.81 98 LYS A CA 1
ATOM 762 C C . LYS A 1 98 ? -6.269 10.912 1.602 1.00 97.81 98 LYS A C 1
ATOM 764 O O . LYS A 1 98 ? -5.449 10.594 0.747 1.00 97.81 98 LYS A O 1
ATOM 769 N N . GLU A 1 99 ? -6.799 12.132 1.648 1.00 97.62 99 GLU A N 1
ATOM 770 C CA . GLU A 1 99 ? -6.477 13.192 0.685 1.00 97.62 99 GLU A CA 1
ATOM 771 C C . GLU A 1 99 ? -4.993 13.570 0.741 1.00 97.62 99 GLU A C 1
ATOM 773 O O . GLU A 1 99 ? -4.362 13.747 -0.301 1.00 97.62 99 GLU A O 1
ATOM 778 N N . ASN A 1 100 ? -4.428 13.646 1.949 1.00 98.25 100 ASN A N 1
ATOM 779 C CA . ASN A 1 100 ? -3.019 13.967 2.157 1.00 98.25 100 ASN A CA 1
ATOM 780 C C . ASN A 1 100 ? -2.104 12.793 1.789 1.00 98.25 100 ASN A C 1
ATOM 782 O O . ASN A 1 100 ? -1.076 13.015 1.151 1.00 98.25 100 ASN A O 1
ATOM 786 N N . LEU A 1 101 ? -2.493 11.556 2.120 1.00 98.56 101 LEU A N 1
ATOM 787 C CA . LEU A 1 101 ? -1.778 10.343 1.696 1.00 98.56 101 LEU A CA 1
ATOM 788 C C . LEU A 1 101 ? -1.686 10.254 0.169 1.00 98.56 101 LEU A C 1
ATOM 790 O O . LEU A 1 101 ? -0.641 9.914 -0.377 1.00 98.56 101 LEU A O 1
ATOM 794 N N . LEU A 1 102 ? -2.770 10.601 -0.529 1.00 98.56 102 LEU A N 1
ATOM 795 C CA . LEU A 1 102 ? -2.828 10.591 -1.988 1.00 98.56 102 LEU A CA 1
ATOM 796 C C . LEU A 1 102 ? -2.372 11.913 -2.612 1.00 98.56 102 LEU A C 1
ATOM 798 O O . LEU A 1 102 ? -2.555 12.105 -3.814 1.00 98.56 102 LEU A O 1
ATOM 802 N N . SER A 1 103 ? -1.777 12.838 -1.859 1.00 98.56 103 SER A N 1
ATOM 803 C CA . SER A 1 103 ? -1.176 14.034 -2.447 1.00 98.56 103 SER A CA 1
ATOM 804 C C . SER A 1 103 ? -0.063 13.641 -3.417 1.00 98.56 103 SER A C 1
ATOM 806 O O . SER A 1 103 ? 0.809 12.840 -3.084 1.00 98.56 103 SER A O 1
ATOM 808 N N . LYS A 1 104 ? -0.022 14.277 -4.595 1.00 98.25 104 LYS A N 1
ATOM 809 C CA . LYS A 1 104 ? 1.054 14.050 -5.576 1.00 98.25 104 LYS A CA 1
ATOM 810 C C . LYS A 1 104 ? 2.446 14.417 -5.045 1.00 98.25 104 LYS A C 1
ATOM 812 O O . LYS A 1 104 ? 3.450 14.012 -5.611 1.00 98.25 104 LYS A O 1
ATOM 817 N N . TYR A 1 105 ? 2.504 15.193 -3.963 1.00 97.81 105 TYR A N 1
ATOM 818 C CA . TYR A 1 105 ? 3.744 15.614 -3.319 1.00 97.81 105 TYR A CA 1
ATOM 819 C C . TYR A 1 105 ? 4.092 14.794 -2.072 1.00 97.81 105 TYR A C 1
ATOM 821 O O . TYR A 1 105 ? 5.139 15.038 -1.479 1.00 97.81 105 TYR A O 1
ATOM 829 N N . PHE A 1 106 ? 3.273 13.810 -1.677 1.00 98.44 106 PHE A N 1
ATOM 830 C CA . PHE A 1 106 ? 3.456 13.054 -0.431 1.00 98.44 106 PHE A CA 1
ATOM 831 C C . PHE A 1 106 ? 4.856 12.431 -0.312 1.00 98.44 106 PHE A C 1
ATOM 833 O O . PHE A 1 106 ? 5.545 12.606 0.695 1.00 98.44 106 PHE A O 1
ATOM 840 N N . TYR A 1 107 ? 5.339 11.770 -1.370 1.00 98.25 107 TYR A N 1
ATOM 841 C CA . TYR A 1 107 ? 6.665 11.141 -1.361 1.00 98.25 107 TYR A CA 1
ATOM 842 C C . TYR A 1 107 ? 7.813 12.154 -1.181 1.00 98.25 107 TYR A C 1
ATOM 844 O O . TYR A 1 107 ? 8.851 11.831 -0.601 1.00 98.25 107 TYR A O 1
ATOM 852 N N . LYS A 1 108 ? 7.624 13.394 -1.643 1.00 97.19 108 LYS A N 1
ATOM 853 C CA . LYS A 1 108 ? 8.644 14.444 -1.626 1.00 97.19 108 LYS A CA 1
ATOM 854 C C . LYS A 1 108 ? 8.594 15.286 -0.354 1.00 97.19 108 LYS A C 1
ATOM 856 O O . LYS A 1 108 ? 9.631 15.537 0.248 1.00 97.19 108 LYS A O 1
ATOM 861 N N . GLU A 1 109 ? 7.407 15.724 0.046 1.00 97.06 109 GLU A N 1
ATOM 862 C CA . GLU A 1 109 ? 7.210 16.647 1.168 1.00 97.06 109 GLU A CA 1
ATOM 863 C C . GLU A 1 109 ? 7.091 15.919 2.506 1.00 97.06 109 GLU A C 1
ATOM 865 O O . GLU A 1 109 ? 7.591 16.410 3.515 1.00 97.06 109 GLU A O 1
ATOM 870 N N . THR A 1 110 ? 6.464 14.739 2.519 1.00 97.06 110 THR A N 1
ATOM 871 C CA . THR A 1 110 ? 6.249 13.962 3.746 1.00 97.06 110 THR A CA 1
ATOM 872 C C . THR A 1 110 ? 7.333 12.909 3.934 1.00 97.06 110 THR A C 1
ATOM 874 O O . THR A 1 110 ? 7.978 12.870 4.980 1.00 97.06 110 THR A O 1
ATOM 877 N N . LEU A 1 111 ? 7.580 12.071 2.920 1.00 97.19 111 LEU A N 1
ATOM 878 C CA . LEU A 1 111 ? 8.571 10.994 3.047 1.00 97.19 111 LEU A CA 1
ATOM 879 C C . LEU A 1 111 ? 10.011 11.475 2.811 1.00 97.19 111 LEU A C 1
ATOM 881 O O . LEU A 1 111 ? 10.942 10.871 3.347 1.00 97.19 111 L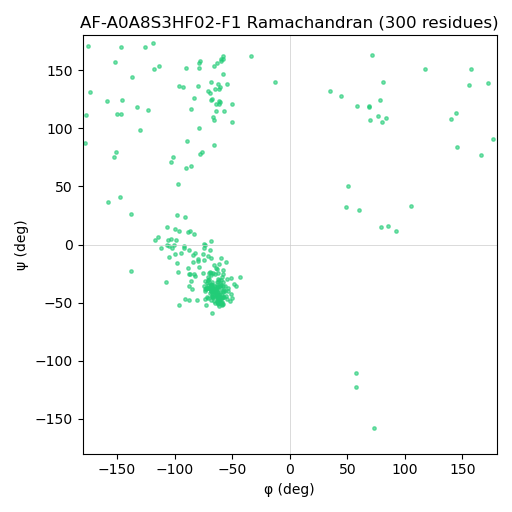EU A O 1
ATOM 885 N N . ASN A 1 112 ? 10.188 12.545 2.026 1.00 97.06 112 ASN A N 1
ATOM 886 C CA . ASN A 1 112 ? 11.480 13.068 1.575 1.00 97.06 112 ASN A CA 1
ATOM 887 C C . ASN A 1 112 ? 12.378 11.978 0.957 1.00 97.06 112 ASN A C 1
ATOM 889 O O . ASN A 1 112 ? 13.536 11.799 1.343 1.00 97.06 112 ASN A O 1
ATOM 893 N N . ILE A 1 113 ? 11.817 11.216 0.014 1.00 96.06 113 ILE A N 1
ATOM 894 C CA . ILE A 1 113 ? 12.525 10.160 -0.720 1.00 96.06 113 ILE A CA 1
ATOM 895 C C . ILE A 1 113 ? 12.570 10.472 -2.215 1.00 96.06 113 ILE A C 1
ATOM 897 O O . ILE A 1 113 ? 11.679 11.116 -2.765 1.00 96.06 113 ILE A O 1
ATOM 901 N N . LYS A 1 114 ? 13.619 9.991 -2.885 1.00 97.31 114 LYS A N 1
ATOM 902 C CA . LYS A 1 114 ? 13.696 9.954 -4.346 1.00 97.31 114 LYS A CA 1
ATOM 903 C C . LYS A 1 114 ? 13.187 8.595 -4.813 1.00 97.31 114 LYS A C 1
ATOM 905 O O . LYS A 1 114 ? 13.573 7.591 -4.226 1.00 97.31 114 LYS A O 1
ATOM 910 N N . LEU A 1 115 ? 12.362 8.590 -5.855 1.00 98.31 115 LEU A N 1
ATOM 911 C CA . LEU A 1 115 ? 11.784 7.379 -6.428 1.00 98.31 115 LEU A CA 1
ATOM 912 C C . LEU A 1 115 ? 12.311 7.136 -7.845 1.00 98.31 115 LEU A C 1
ATOM 914 O O . LEU A 1 115 ? 12.666 8.069 -8.572 1.00 98.31 115 LEU A O 1
ATOM 918 N N . HIS A 1 116 ? 12.314 5.874 -8.256 1.00 98.25 116 HIS A N 1
ATOM 919 C CA . HIS A 1 116 ? 12.379 5.475 -9.650 1.00 98.25 116 HIS A CA 1
ATOM 920 C C . HIS A 1 116 ? 11.252 6.161 -10.436 1.00 98.25 116 HIS A C 1
ATOM 922 O O . HIS A 1 116 ? 10.116 6.216 -9.969 1.00 98.25 116 HIS A O 1
ATOM 928 N N . LYS A 1 117 ? 11.541 6.647 -11.651 1.00 98.19 117 LYS A N 1
ATOM 929 C CA . LYS A 1 117 ? 10.610 7.480 -12.444 1.00 98.19 117 LYS A CA 1
ATOM 930 C C . LYS A 1 117 ? 9.233 6.844 -12.649 1.00 98.19 117 LYS A C 1
ATOM 932 O O . LYS A 1 117 ? 8.220 7.530 -12.640 1.00 98.19 117 LYS A O 1
ATOM 937 N N . GLU A 1 118 ? 9.198 5.530 -12.843 1.00 98.44 118 GLU A N 1
ATOM 938 C CA . GLU A 1 118 ? 7.935 4.811 -13.034 1.00 98.44 118 GLU A CA 1
ATOM 939 C C . GLU A 1 118 ? 7.111 4.708 -11.734 1.00 98.44 118 GLU A C 1
ATOM 941 O O . GLU A 1 118 ? 5.888 4.786 -11.779 1.00 98.44 118 GLU A O 1
ATOM 946 N N . VAL A 1 119 ? 7.768 4.600 -10.570 1.00 98.69 119 VAL A N 1
ATOM 947 C CA . VAL A 1 119 ? 7.096 4.640 -9.257 1.00 98.69 119 VAL A CA 1
ATOM 948 C C . VAL A 1 119 ? 6.639 6.067 -8.948 1.00 98.69 119 VAL A C 1
ATOM 950 O O . VAL A 1 119 ? 5.546 6.261 -8.426 1.00 98.69 119 VAL A O 1
ATOM 953 N N . GLU A 1 120 ? 7.447 7.069 -9.309 1.00 98.69 120 GLU A N 1
ATOM 954 C CA . GLU A 1 120 ? 7.117 8.492 -9.171 1.00 98.69 120 GLU A CA 1
ATOM 955 C C . GLU A 1 120 ? 5.821 8.844 -9.911 1.00 98.69 120 GLU A C 1
ATOM 957 O O . GLU A 1 120 ? 4.938 9.450 -9.315 1.00 98.69 120 GLU A O 1
ATOM 962 N N . ALA A 1 121 ? 5.639 8.381 -11.153 1.00 98.56 121 ALA A N 1
ATOM 963 C CA . ALA A 1 121 ? 4.403 8.611 -11.906 1.00 98.56 121 ALA A CA 1
ATOM 964 C C . ALA A 1 121 ? 3.149 8.084 -11.175 1.00 98.56 121 ALA A C 1
ATOM 966 O O . ALA A 1 121 ? 2.104 8.742 -11.159 1.00 98.56 121 ALA A O 1
ATOM 967 N N . ILE A 1 122 ? 3.260 6.920 -10.528 1.00 98.75 122 ILE A N 1
ATOM 968 C CA . ILE A 1 122 ? 2.178 6.350 -9.717 1.00 98.75 122 ILE A CA 1
ATOM 969 C C . ILE A 1 122 ? 1.986 7.172 -8.438 1.00 98.75 122 ILE A C 1
ATOM 971 O O . ILE A 1 122 ? 0.856 7.530 -8.114 1.00 98.75 122 ILE A O 1
ATOM 975 N N . ALA A 1 123 ? 3.064 7.528 -7.736 1.00 98.75 123 ALA A N 1
ATOM 976 C CA . ALA A 1 123 ? 3.013 8.347 -6.523 1.00 98.75 123 ALA A CA 1
ATOM 977 C C . ALA A 1 123 ? 2.400 9.740 -6.769 1.00 98.75 123 ALA A C 1
ATOM 979 O O . ALA A 1 123 ? 1.679 10.262 -5.919 1.00 98.75 123 ALA A O 1
ATOM 980 N N . GLU A 1 124 ? 2.620 10.315 -7.953 1.00 98.62 124 GLU A N 1
ATOM 981 C CA . GLU A 1 124 ? 2.009 11.574 -8.387 1.00 98.62 124 GLU A CA 1
ATOM 982 C C . GLU A 1 124 ? 0.524 11.430 -8.772 1.00 98.62 124 GLU A C 1
ATOM 984 O O . GLU A 1 124 ? -0.207 12.424 -8.841 1.00 98.62 124 GLU A O 1
ATOM 989 N N . GLY A 1 125 ? 0.042 10.196 -8.939 1.00 98.44 125 GLY A N 1
ATOM 990 C CA . GLY A 1 125 ? -1.371 9.879 -9.104 1.00 98.44 125 GLY A CA 1
ATOM 991 C C . GLY A 1 125 ? -1.799 9.522 -10.525 1.00 98.44 125 GLY A C 1
ATOM 992 O O . GLY A 1 125 ? -2.942 9.817 -10.868 1.00 98.44 125 GLY A O 1
ATOM 993 N N . SER A 1 126 ? -0.950 8.874 -11.336 1.00 98.06 126 SER A N 1
ATOM 994 C CA . SER A 1 126 ? -1.317 8.388 -12.685 1.00 98.06 126 SER A CA 1
ATOM 995 C C . SER A 1 126 ? -2.641 7.609 -12.725 1.00 98.06 126 SER A C 1
ATOM 997 O O . SER A 1 126 ? -3.401 7.715 -13.688 1.00 98.06 126 SER A O 1
ATOM 999 N N . TYR A 1 127 ? -2.953 6.867 -11.659 1.00 98.44 127 TYR A N 1
ATOM 1000 C CA . TYR A 1 127 ? -4.186 6.094 -11.520 1.00 98.44 127 TYR A CA 1
ATOM 1001 C C . TYR A 1 127 ? -5.458 6.950 -11.424 1.00 98.44 127 TYR A C 1
ATOM 1003 O O . TYR A 1 127 ? -6.536 6.467 -11.759 1.00 98.44 127 TYR A O 1
ATOM 1011 N N . LYS A 1 128 ? -5.379 8.212 -10.985 1.00 98.25 128 LYS A N 1
ATOM 1012 C CA . LYS A 1 128 ? -6.568 9.050 -10.724 1.00 98.25 128 LYS A CA 1
ATOM 1013 C C . LYS A 1 128 ? -7.328 9.426 -11.992 1.00 98.25 128 LYS A C 1
ATOM 1015 O O . LYS A 1 128 ? -8.536 9.639 -11.946 1.00 98.25 128 LYS A O 1
ATOM 1020 N N . GLU A 1 129 ? -6.634 9.469 -13.125 1.00 95.75 129 GLU A N 1
ATOM 1021 C CA . GLU A 1 129 ? -7.232 9.792 -14.424 1.00 95.75 129 GLU A CA 1
ATOM 1022 C C . GLU A 1 129 ? -7.971 8.592 -15.054 1.00 95.75 129 GLU A C 1
ATOM 1024 O O . GLU A 1 129 ? -8.766 8.766 -15.978 1.00 95.75 129 GLU A O 1
ATOM 1029 N N . LYS A 1 130 ? -7.756 7.370 -14.542 1.00 96.50 130 LYS A N 1
ATOM 1030 C CA . LYS A 1 130 ? -8.265 6.105 -15.102 1.00 96.50 130 LYS A CA 1
ATOM 1031 C C . LYS A 1 130 ? -9.637 5.729 -14.527 1.00 96.50 130 LYS A C 1
ATOM 1033 O O . LYS A 1 130 ? -9.782 4.748 -13.802 1.00 96.50 130 LYS A O 1
ATOM 1038 N N . LYS A 1 131 ? -10.669 6.522 -14.813 1.00 93.94 131 LYS A N 1
ATOM 1039 C CA . LYS A 1 131 ? -12.012 6.420 -14.196 1.00 93.94 131 LYS A CA 1
ATOM 1040 C C . LYS A 1 131 ? -12.721 5.071 -14.384 1.00 93.94 131 LYS A C 1
ATOM 1042 O O . LYS A 1 131 ? -13.550 4.712 -13.556 1.00 93.94 131 LYS A O 1
ATOM 1047 N N . LYS A 1 132 ? -12.431 4.335 -15.457 1.00 93.69 132 LYS A N 1
ATOM 1048 C CA . LYS A 1 132 ? -13.062 3.046 -15.794 1.00 93.69 132 LYS A CA 1
ATOM 1049 C C . LYS A 1 132 ? -12.218 1.829 -15.406 1.00 93.69 132 LYS A C 1
ATOM 1051 O O . LYS A 1 132 ? -12.494 0.724 -15.869 1.00 93.69 132 LYS A O 1
ATOM 1056 N N . GLY A 1 133 ? -11.181 2.016 -14.587 1.00 95.62 133 GLY A N 1
ATOM 1057 C CA . GLY A 1 133 ? -10.351 0.926 -14.077 1.00 95.62 133 GLY A CA 1
ATOM 1058 C C . GLY A 1 133 ? -9.729 0.108 -15.204 1.00 95.62 133 GLY A C 1
ATOM 1059 O O . GLY A 1 133 ? -8.862 0.600 -15.930 1.00 95.62 133 GLY A O 1
ATOM 1060 N N . TYR A 1 134 ? -10.182 -1.137 -15.364 1.00 95.50 134 TYR A N 1
ATOM 1061 C CA . TYR A 1 134 ? -9.671 -2.055 -16.381 1.00 95.50 134 TYR A CA 1
ATOM 1062 C C . TYR A 1 134 ? -9.761 -1.484 -17.808 1.00 95.50 134 TYR A C 1
ATOM 1064 O O . TYR A 1 134 ? -8.809 -1.605 -18.583 1.00 95.50 134 TYR A O 1
ATOM 1072 N N . ASP A 1 135 ? -10.847 -0.798 -18.162 1.00 95.81 135 ASP A N 1
ATOM 1073 C CA . ASP A 1 135 ? -11.010 -0.253 -19.519 1.00 95.81 135 ASP A CA 1
ATOM 1074 C C . ASP A 1 135 ? -10.051 0.914 -19.810 1.00 95.81 135 ASP A C 1
ATOM 1076 O O . ASP A 1 135 ? -9.678 1.132 -20.961 1.00 95.81 135 ASP A O 1
ATOM 1080 N N .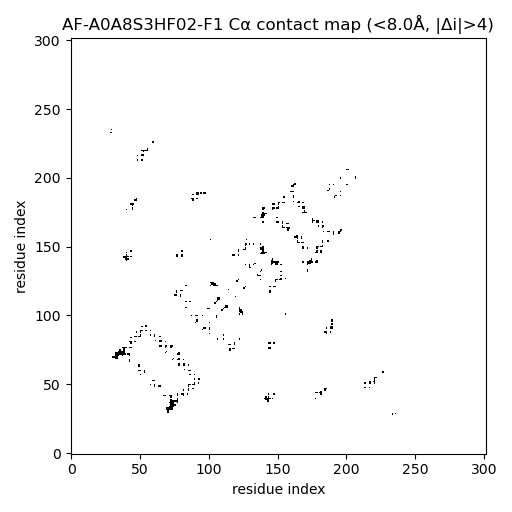 ASP A 1 136 ? -9.582 1.606 -18.768 1.00 96.94 136 ASP A N 1
ATOM 1081 C CA . ASP A 1 136 ? -8.609 2.704 -18.865 1.00 96.94 136 ASP A CA 1
ATOM 1082 C C . ASP A 1 136 ? -7.160 2.230 -18.616 1.00 96.94 136 ASP A C 1
ATOM 1084 O O . ASP A 1 136 ? -6.236 3.032 -18.456 1.00 96.94 136 ASP A O 1
ATOM 1088 N N . GLY A 1 137 ? -6.936 0.912 -18.593 1.00 95.75 137 GLY A N 1
ATOM 1089 C CA . GLY A 1 137 ? -5.597 0.324 -18.546 1.00 95.75 137 GLY A CA 1
ATOM 1090 C C . GLY A 1 137 ? -5.049 0.022 -17.150 1.00 95.75 137 GLY A C 1
ATOM 1091 O O . GLY A 1 137 ? -3.867 -0.291 -17.048 1.00 95.75 137 GLY A O 1
ATOM 1092 N N . ILE A 1 138 ? -5.856 0.074 -16.082 1.00 98.00 138 ILE A N 1
ATOM 1093 C CA . ILE A 1 138 ? -5.434 -0.463 -14.775 1.00 98.00 138 ILE A CA 1
ATOM 1094 C C . ILE A 1 138 ? -5.306 -1.984 -14.877 1.00 98.00 138 ILE A C 1
ATOM 1096 O O . ILE A 1 138 ? -6.250 -2.663 -15.284 1.00 98.00 138 ILE A O 1
ATOM 1100 N N . ARG A 1 139 ? -4.148 -2.532 -14.516 1.00 95.25 139 ARG A N 1
ATOM 1101 C CA . ARG A 1 139 ? -3.889 -3.976 -14.516 1.00 95.25 139 ARG A CA 1
ATOM 1102 C C . ARG A 1 139 ? -3.242 -4.341 -13.191 1.00 95.25 139 ARG A C 1
ATOM 1104 O O . ARG A 1 139 ? -2.163 -3.850 -12.914 1.00 95.25 139 ARG A O 1
ATOM 1111 N N . GLY A 1 140 ? -3.878 -5.187 -12.388 1.00 90.88 140 GLY A N 1
ATOM 1112 C CA . GLY A 1 140 ? -3.259 -5.756 -11.191 1.00 90.88 140 GLY A CA 1
ATOM 1113 C C . GLY A 1 140 ? -2.553 -7.051 -11.565 1.00 90.88 140 GLY A C 1
ATOM 1114 O O . GLY A 1 140 ? -3.184 -8.095 -11.577 1.00 90.88 140 GLY A O 1
ATOM 1115 N N . LYS A 1 141 ? -1.281 -6.997 -11.967 1.00 94.56 141 LYS A N 1
ATOM 1116 C CA . LYS A 1 141 ? -0.500 -8.168 -12.415 1.00 94.56 141 LYS A CA 1
ATOM 1117 C C . LYS A 1 141 ? 0.706 -8.404 -11.514 1.00 94.56 141 LYS A C 1
ATOM 1119 O O . LYS A 1 141 ? 1.059 -7.543 -10.716 1.00 94.56 141 LYS A O 1
ATOM 1124 N N . GLY A 1 142 ? 1.406 -9.516 -11.745 1.00 93.50 142 GLY A N 1
ATOM 1125 C CA . GLY A 1 142 ? 2.613 -9.912 -11.011 1.00 93.50 142 GLY A CA 1
ATOM 1126 C C . GLY A 1 142 ? 3.760 -8.890 -10.996 1.00 93.50 142 GLY A C 1
ATOM 1127 O O . GLY A 1 142 ? 4.675 -9.025 -10.190 1.00 93.50 142 GLY A O 1
ATOM 1128 N N . PHE A 1 143 ? 3.743 -7.873 -11.863 1.00 97.06 143 PHE A N 1
ATOM 1129 C CA . PHE A 1 143 ? 4.721 -6.787 -11.850 1.00 97.06 143 PHE A CA 1
ATOM 1130 C C . PHE A 1 143 ? 4.377 -5.753 -10.769 1.00 97.06 143 PHE A C 1
ATOM 1132 O O . PHE A 1 143 ? 3.226 -5.345 -10.614 1.00 97.06 143 PHE A O 1
ATOM 1139 N N . VAL A 1 144 ? 5.380 -5.298 -10.017 1.00 98.06 144 VAL A N 1
ATOM 1140 C CA . VAL A 1 144 ? 5.162 -4.436 -8.846 1.00 98.06 144 VAL A CA 1
ATOM 1141 C C . VAL A 1 144 ? 4.450 -3.119 -9.170 1.00 98.06 144 VAL A C 1
ATOM 1143 O O . VAL A 1 144 ? 3.613 -2.680 -8.386 1.00 98.06 144 VAL A O 1
ATOM 1146 N N . LEU A 1 145 ? 4.737 -2.504 -10.322 1.00 98.38 145 LEU A N 1
ATOM 1147 C CA . LEU A 1 145 ? 4.118 -1.234 -10.714 1.00 98.38 145 LEU A CA 1
ATOM 1148 C C . LEU A 1 145 ? 2.633 -1.399 -11.047 1.00 98.38 145 LEU A C 1
ATOM 1150 O O . LEU A 1 145 ? 1.821 -0.588 -10.612 1.00 98.38 145 LEU A O 1
ATOM 1154 N N . ASP A 1 146 ? 2.294 -2.481 -11.751 1.00 98.31 146 ASP A N 1
ATOM 1155 C CA . ASP A 1 146 ? 0.923 -2.859 -12.101 1.00 98.31 146 ASP A CA 1
ATOM 1156 C C . ASP A 1 146 ? 0.080 -3.036 -10.823 1.00 98.31 146 ASP A C 1
ATOM 1158 O O . ASP A 1 146 ? -0.956 -2.396 -10.636 1.00 98.31 146 ASP A O 1
ATOM 1162 N N . SER A 1 147 ? 0.581 -3.838 -9.879 1.00 98.19 147 SER A N 1
ATOM 1163 C CA . SER A 1 147 ? -0.082 -4.07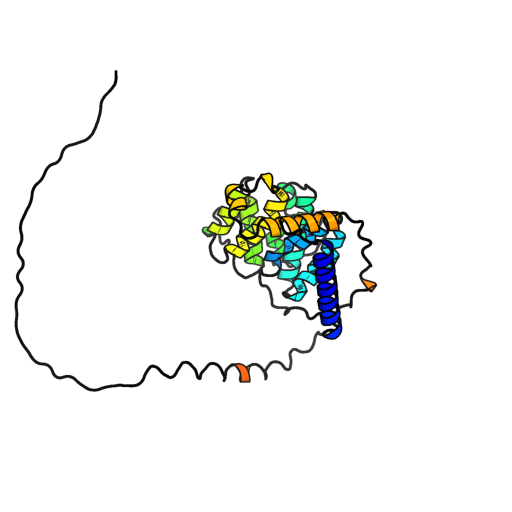2 -8.589 1.00 98.19 147 SER A CA 1
ATOM 1164 C C . SER A 1 147 ? -0.200 -2.809 -7.725 1.00 98.19 147 SER A C 1
ATOM 1166 O O . SER A 1 147 ? -1.252 -2.568 -7.129 1.00 98.19 147 SER A O 1
ATOM 1168 N N . LEU A 1 148 ? 0.856 -1.990 -7.656 1.00 98.75 148 LEU A N 1
ATOM 1169 C CA . LEU A 1 148 ? 0.848 -0.735 -6.900 1.00 98.75 148 LEU A CA 1
ATOM 1170 C C . LEU A 1 148 ? -0.188 0.247 -7.465 1.00 98.75 148 LEU A C 1
ATOM 1172 O O . LEU A 1 148 ? -0.970 0.822 -6.707 1.00 98.75 148 LEU A O 1
ATOM 1176 N N . GLU A 1 149 ? -0.202 0.434 -8.788 1.00 98.75 149 GLU A N 1
ATOM 1177 C CA . GLU A 1 149 ? -1.145 1.330 -9.455 1.00 98.75 149 GLU A CA 1
ATOM 1178 C C . GLU A 1 149 ? -2.591 0.850 -9.271 1.00 98.75 149 GLU 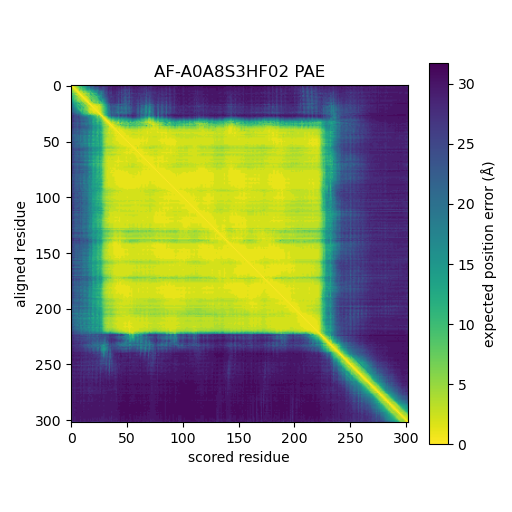A C 1
ATOM 1180 O O . GLU A 1 149 ? -3.463 1.654 -8.943 1.00 98.75 149 GLU A O 1
ATOM 1185 N N . ALA A 1 150 ? -2.843 -0.454 -9.412 1.00 98.69 150 ALA A N 1
ATOM 1186 C CA . ALA A 1 150 ? -4.166 -1.046 -9.230 1.00 98.69 150 ALA A CA 1
ATOM 1187 C C . ALA A 1 150 ? -4.693 -0.918 -7.792 1.00 98.69 150 ALA A C 1
ATOM 1189 O O . ALA A 1 150 ? -5.847 -0.532 -7.590 1.00 98.69 150 ALA A O 1
ATOM 1190 N N . ALA A 1 151 ? -3.853 -1.172 -6.784 1.00 98.75 151 ALA A N 1
ATOM 1191 C CA . ALA A 1 151 ? -4.247 -1.030 -5.385 1.00 98.75 151 ALA A CA 1
ATOM 1192 C C . ALA A 1 151 ? -4.540 0.432 -5.010 1.00 98.75 151 ALA A C 1
ATOM 1194 O O . ALA A 1 151 ? -5.521 0.711 -4.318 1.00 98.75 151 ALA A O 1
ATOM 1195 N N . LEU A 1 152 ? -3.730 1.382 -5.494 1.00 98.88 152 LEU A N 1
ATOM 1196 C CA . LEU A 1 152 ? -3.966 2.811 -5.270 1.00 98.88 152 LEU A CA 1
ATOM 1197 C C . LEU A 1 152 ? -5.161 3.342 -6.060 1.00 98.88 152 LEU A C 1
ATOM 1199 O O . LEU A 1 152 ? -5.859 4.225 -5.568 1.00 98.88 152 LEU A O 1
ATOM 1203 N N . TRP A 1 153 ? -5.444 2.785 -7.239 1.00 98.81 153 TRP A N 1
ATOM 1204 C CA . TRP A 1 153 ? -6.674 3.062 -7.970 1.00 98.81 153 TRP A CA 1
ATOM 1205 C C . TRP A 1 153 ? -7.907 2.631 -7.172 1.00 98.81 153 TRP A C 1
ATOM 1207 O O . TRP A 1 153 ? -8.821 3.434 -6.986 1.00 98.81 153 TRP A O 1
ATOM 1217 N N . ALA A 1 154 ? -7.921 1.396 -6.662 1.00 98.69 154 ALA A N 1
ATOM 1218 C CA . ALA A 1 154 ? -9.022 0.898 -5.842 1.00 98.69 154 ALA A CA 1
ATOM 1219 C C . ALA A 1 154 ? -9.181 1.752 -4.577 1.00 98.69 154 ALA A C 1
ATOM 1221 O O . ALA A 1 154 ? -10.277 2.208 -4.270 1.00 98.69 154 ALA A O 1
ATOM 1222 N N . PHE A 1 155 ? -8.069 2.073 -3.908 1.00 98.81 155 PHE A N 1
ATOM 1223 C CA . PHE A 1 155 ? -8.066 2.962 -2.751 1.00 98.81 155 PHE A CA 1
ATOM 1224 C C . PHE A 1 155 ? -8.564 4.360 -3.078 1.00 98.81 155 PHE A C 1
ATOM 1226 O O . PHE A 1 155 ? -9.387 4.884 -2.347 1.00 98.81 155 PHE A O 1
ATOM 1233 N N . TYR A 1 156 ? -8.174 4.967 -4.192 1.00 98.69 156 TYR A N 1
ATOM 1234 C CA . TYR A 1 156 ? -8.702 6.270 -4.591 1.00 98.69 156 TYR A CA 1
ATOM 1235 C C . TYR A 1 156 ? -10.224 6.250 -4.796 1.00 98.69 156 TYR A C 1
ATOM 1237 O O . TYR A 1 156 ? -10.902 7.165 -4.330 1.00 98.69 156 TYR A O 1
ATOM 1245 N N . ASN A 1 157 ? -10.754 5.192 -5.415 1.00 98.19 157 ASN A N 1
ATOM 1246 C CA . ASN A 1 157 ? -12.159 5.091 -5.812 1.00 98.19 157 ASN A CA 1
ATOM 1247 C C . ASN A 1 157 ? -13.083 4.440 -4.771 1.00 98.19 157 ASN A C 1
ATOM 1249 O O . ASN A 1 157 ? -14.281 4.375 -5.011 1.00 98.19 157 ASN A O 1
ATOM 1253 N N . ASP A 1 158 ? -12.592 3.964 -3.628 1.00 97.69 158 ASP A N 1
ATOM 1254 C CA . ASP A 1 158 ? -13.391 3.175 -2.673 1.00 97.69 158 ASP A CA 1
ATOM 1255 C C . ASP A 1 158 ? -14.515 3.928 -1.927 1.00 97.69 158 ASP A C 1
ATOM 1257 O O . ASP A 1 158 ? -15.186 3.344 -1.077 1.00 97.69 158 ASP A O 1
ATOM 1261 N N . ASP A 1 159 ? -14.734 5.212 -2.225 1.00 96.06 159 ASP A N 1
ATOM 1262 C CA . ASP A 1 159 ? -15.770 6.070 -1.635 1.00 96.06 159 ASP A CA 1
ATOM 1263 C C . ASP A 1 159 ? -15.825 6.031 -0.094 1.00 96.06 159 ASP A C 1
ATOM 1265 O O . ASP A 1 159 ? -16.887 6.170 0.513 1.00 96.06 159 ASP A O 1
ATOM 1269 N N . GLY A 1 160 ? -14.674 5.838 0.563 1.00 96.81 160 GLY A N 1
ATOM 1270 C CA . GLY A 1 160 ? -14.603 5.787 2.025 1.00 96.81 160 GLY A CA 1
ATOM 1271 C C . GLY A 1 160 ? -15.038 4.447 2.624 1.00 96.81 160 GLY A C 1
ATOM 1272 O O . GLY A 1 160 ? -15.299 4.379 3.824 1.00 96.81 160 GLY A O 1
ATOM 1273 N N . SER A 1 161 ? -15.131 3.391 1.813 1.00 98.38 161 SER A N 1
ATOM 1274 C CA . SER A 1 161 ? -15.587 2.064 2.219 1.00 98.38 161 SER A CA 1
ATOM 1275 C C . SER A 1 161 ? -14.536 1.000 1.923 1.00 98.38 161 SER A C 1
ATOM 1277 O O . SER A 1 161 ? -14.283 0.669 0.765 1.00 98.38 161 SER A O 1
ATOM 1279 N N . PHE A 1 162 ? -14.010 0.375 2.984 1.00 98.62 162 PHE A N 1
ATOM 1280 C CA . PHE A 1 162 ? -13.112 -0.781 2.871 1.00 98.62 162 PHE A CA 1
ATOM 1281 C C . PHE A 1 162 ? -13.707 -1.871 1.968 1.00 98.62 162 PHE A C 1
ATOM 1283 O O . PHE A 1 162 ? -13.029 -2.456 1.130 1.00 98.62 162 PHE A O 1
ATOM 1290 N N . GLU A 1 163 ? -15.005 -2.141 2.128 1.00 98.50 163 GLU A N 1
ATOM 1291 C CA . GLU A 1 163 ? -15.703 -3.146 1.333 1.00 98.50 163 GLU A CA 1
ATOM 1292 C C . GLU A 1 163 ? -15.710 -2.802 -0.155 1.00 98.50 163 GLU A C 1
ATOM 1294 O O . GLU A 1 163 ? -15.400 -3.665 -0.978 1.00 98.50 163 GLU A O 1
ATOM 1299 N N . LYS A 1 164 ? -16.047 -1.554 -0.499 1.00 98.44 164 LYS A N 1
ATOM 1300 C CA . LYS A 1 164 ? -16.105 -1.134 -1.898 1.00 98.44 164 LYS A CA 1
ATOM 1301 C C . LYS A 1 164 ? -14.736 -1.273 -2.553 1.00 98.44 164 LYS A C 1
ATOM 1303 O O . LYS A 1 164 ? -14.651 -1.864 -3.621 1.00 98.44 164 LYS A O 1
ATOM 1308 N N . GLY A 1 165 ? -13.675 -0.804 -1.902 1.00 98.50 165 GLY A N 1
ATOM 1309 C CA . GLY A 1 165 ? -12.341 -0.867 -2.490 1.00 98.50 165 GLY A CA 1
ATOM 1310 C C . GLY A 1 165 ? -11.786 -2.287 -2.613 1.00 98.50 165 GLY A C 1
ATOM 1311 O O . GLY A 1 165 ? -11.162 -2.589 -3.627 1.00 98.50 165 GLY A O 1
ATOM 1312 N N . VAL A 1 166 ? -12.084 -3.202 -1.675 1.00 98.62 166 VAL A N 1
ATOM 1313 C CA . VAL A 1 166 ? -11.762 -4.632 -1.870 1.00 98.62 166 VAL A CA 1
ATOM 1314 C C . VAL A 1 166 ? -12.482 -5.175 -3.105 1.00 98.62 166 VAL A C 1
ATOM 1316 O O . VAL A 1 166 ? -11.867 -5.862 -3.917 1.00 98.62 166 VAL A O 1
ATOM 1319 N N . LEU A 1 167 ? -13.776 -4.879 -3.265 1.00 98.38 167 LEU A N 1
ATOM 1320 C CA . LEU A 1 167 ? -14.538 -5.336 -4.429 1.00 98.38 167 LEU A CA 1
ATOM 1321 C C . LEU A 1 167 ? -14.011 -4.721 -5.730 1.00 98.38 167 LEU A C 1
ATOM 1323 O O . LEU A 1 167 ? -13.912 -5.435 -6.723 1.00 98.38 167 LEU A O 1
ATOM 1327 N N . ASP A 1 168 ? -13.642 -3.442 -5.729 1.00 97.94 168 ASP A N 1
ATOM 1328 C CA . ASP A 1 168 ? -13.035 -2.772 -6.880 1.00 97.94 168 ASP A CA 1
ATOM 1329 C C . ASP A 1 168 ? -11.697 -3.435 -7.250 1.00 97.94 168 ASP A C 1
ATOM 1331 O O . ASP A 1 168 ? -11.480 -3.766 -8.414 1.00 97.94 168 ASP A O 1
ATOM 1335 N N . ALA A 1 169 ? -10.837 -3.716 -6.264 1.00 98.06 169 ALA A N 1
ATOM 1336 C CA . ALA A 1 169 ? -9.556 -4.394 -6.464 1.00 98.06 169 ALA A CA 1
ATOM 1337 C C . ALA A 1 169 ? -9.718 -5.817 -7.028 1.00 98.06 169 ALA A C 1
ATOM 1339 O O . ALA A 1 169 ? -9.022 -6.188 -7.970 1.00 98.06 169 ALA A O 1
ATOM 1340 N N . VAL A 1 170 ? -10.653 -6.609 -6.491 1.00 97.94 170 VAL A N 1
ATOM 1341 C CA . VAL A 1 170 ? -10.911 -7.983 -6.960 1.00 97.94 170 VAL A CA 1
ATOM 1342 C C . VAL A 1 170 ? -11.528 -7.991 -8.361 1.00 97.94 170 VAL A C 1
ATOM 1344 O O . VAL A 1 170 ? -11.164 -8.818 -9.195 1.00 97.94 170 VAL A O 1
ATOM 1347 N N . ASN A 1 171 ? -12.452 -7.072 -8.653 1.00 97.12 171 ASN A N 1
ATOM 1348 C CA . ASN A 1 171 ? -13.148 -7.039 -9.943 1.00 97.12 171 ASN A CA 1
ATOM 1349 C C . ASN A 1 171 ? -12.287 -6.504 -11.101 1.00 97.12 171 ASN A C 1
ATOM 1351 O O . ASN A 1 171 ? -12.708 -6.620 -12.251 1.00 97.12 171 ASN A O 1
ATOM 1355 N N . LEU A 1 172 ? -11.082 -5.978 -10.840 1.00 95.38 172 LEU A N 1
ATOM 1356 C CA . LEU A 1 172 ? -10.098 -5.701 -11.894 1.00 95.38 172 LEU A CA 1
ATOM 1357 C C . LEU A 1 172 ? -9.622 -6.977 -12.611 1.00 95.38 172 LEU A C 1
ATOM 1359 O O . LEU A 1 172 ? -9.142 -6.885 -13.738 1.00 95.38 172 LEU A O 1
ATOM 1363 N N . GLY A 1 173 ? -9.768 -8.158 -12.005 1.00 92.81 173 GLY A N 1
ATOM 1364 C CA . GLY A 1 173 ? -9.254 -9.402 -12.577 1.00 92.81 173 GLY A CA 1
ATOM 1365 C C . GLY A 1 173 ? -7.727 -9.508 -12.481 1.00 92.81 173 GLY A C 1
ATOM 1366 O O . GLY A 1 173 ? -7.102 -8.873 -11.636 1.00 92.81 173 GLY A O 1
ATOM 1367 N N . ASP A 1 174 ? -7.134 -10.331 -13.349 1.00 94.25 174 ASP A N 1
ATOM 1368 C CA . ASP A 1 174 ? -5.701 -10.654 -13.345 1.00 94.25 174 ASP A CA 1
ATOM 1369 C C . ASP A 1 174 ? -5.236 -11.265 -11.991 1.00 94.25 174 ASP A C 1
ATOM 1371 O O . ASP A 1 174 ? -5.755 -12.302 -11.572 1.00 94.25 174 ASP A O 1
ATOM 1375 N N . ASP A 1 175 ? -4.260 -10.661 -11.313 1.00 95.06 175 ASP A N 1
ATOM 1376 C CA . ASP A 1 175 ? -3.690 -11.068 -10.017 1.00 95.06 175 ASP A CA 1
ATOM 1377 C C . ASP A 1 175 ? -4.525 -10.479 -8.861 1.00 95.06 175 ASP A C 1
ATOM 1379 O O . ASP A 1 175 ? -4.140 -9.537 -8.153 1.00 95.06 175 ASP A O 1
ATOM 1383 N N . THR A 1 176 ? -5.760 -10.979 -8.758 1.00 95.38 176 THR A N 1
ATOM 1384 C CA . THR A 1 176 ? -6.799 -10.418 -7.875 1.00 95.38 176 THR A CA 1
ATOM 1385 C C . THR A 1 176 ? -6.488 -10.557 -6.388 1.00 95.38 176 THR A C 1
ATOM 1387 O O . THR A 1 176 ? -6.793 -9.646 -5.617 1.00 95.38 176 THR A O 1
ATOM 1390 N N . ASP A 1 177 ? -5.890 -11.673 -5.969 1.00 97.06 177 ASP A N 1
ATOM 1391 C CA . ASP A 1 177 ? -5.545 -11.939 -4.574 1.00 97.06 177 ASP A CA 1
ATOM 1392 C C . ASP A 1 177 ? -4.458 -10.979 -4.098 1.00 97.06 177 ASP A C 1
ATOM 1394 O O . ASP A 1 177 ? -4.621 -10.349 -3.050 1.00 97.06 177 ASP A O 1
ATOM 1398 N N . THR A 1 178 ? -3.413 -10.779 -4.901 1.00 97.31 178 THR A N 1
ATOM 1399 C CA . THR A 1 178 ? -2.340 -9.839 -4.569 1.00 97.31 178 THR A CA 1
ATOM 1400 C C . THR A 1 178 ? -2.831 -8.395 -4.556 1.00 97.31 178 THR A C 1
ATOM 1402 O O . THR A 1 178 ? -2.554 -7.651 -3.613 1.00 97.31 178 THR A O 1
ATOM 1405 N N . THR A 1 179 ? -3.606 -7.988 -5.564 1.00 98.12 179 THR A N 1
ATOM 1406 C CA . THR A 1 179 ? -4.118 -6.610 -5.656 1.00 98.12 179 THR A CA 1
ATOM 1407 C C . THR A 1 179 ? -5.022 -6.271 -4.467 1.00 98.12 179 THR A C 1
ATOM 1409 O O . THR A 1 179 ? -4.875 -5.210 -3.855 1.00 98.12 179 THR A O 1
ATOM 1412 N N . ALA A 1 180 ? -5.922 -7.187 -4.092 1.00 98.44 180 ALA A N 1
ATOM 1413 C CA . ALA A 1 180 ? -6.798 -7.013 -2.937 1.00 98.44 180 ALA A CA 1
ATOM 1414 C C . ALA A 1 180 ? -6.034 -7.046 -1.604 1.00 98.44 180 ALA A C 1
ATOM 1416 O O . ALA A 1 180 ? -6.389 -6.299 -0.690 1.00 98.44 180 ALA A O 1
ATOM 1417 N N . ALA A 1 181 ? -4.980 -7.864 -1.491 1.00 98.62 181 ALA A N 1
ATOM 1418 C CA . ALA A 1 181 ? -4.110 -7.882 -0.318 1.00 98.62 181 ALA A CA 1
ATOM 1419 C C . ALA A 1 181 ? -3.406 -6.532 -0.134 1.00 98.62 181 ALA A C 1
ATOM 1421 O O . ALA A 1 181 ? -3.528 -5.939 0.934 1.00 98.62 181 ALA A O 1
ATOM 1422 N N . ILE A 1 182 ? -2.767 -6.006 -1.187 1.00 98.81 182 ILE A N 1
ATOM 1423 C CA . ILE A 1 182 ? -2.071 -4.711 -1.154 1.00 98.81 182 ILE A CA 1
ATOM 1424 C C . ILE A 1 182 ? -3.056 -3.595 -0.782 1.00 98.81 182 ILE A C 1
ATOM 1426 O O . ILE A 1 182 ? -2.813 -2.882 0.188 1.00 98.81 182 ILE A O 1
ATOM 1430 N N . TYR A 1 183 ? -4.210 -3.500 -1.462 1.00 98.81 183 TYR A N 1
ATOM 1431 C CA . TYR A 1 183 ? -5.279 -2.561 -1.087 1.00 98.81 183 TYR A CA 1
ATOM 1432 C C . TYR A 1 183 ? -5.653 -2.687 0.399 1.00 98.81 183 TYR A C 1
ATOM 1434 O O . TYR A 1 183 ? -5.737 -1.684 1.112 1.00 98.81 183 TYR A O 1
ATOM 1442 N N . GLY A 1 184 ? -5.869 -3.920 0.868 1.00 98.69 184 GLY A N 1
ATOM 1443 C CA . GLY A 1 184 ? -6.319 -4.214 2.223 1.00 98.69 184 GLY A CA 1
ATOM 1444 C C . GLY A 1 184 ? -5.340 -3.758 3.303 1.00 98.69 184 GLY A C 1
ATOM 1445 O O . GLY A 1 184 ? -5.786 -3.346 4.374 1.00 98.69 184 GLY A O 1
ATOM 1446 N N . GLU A 1 185 ? -4.034 -3.771 3.025 1.00 98.75 185 GLU A N 1
ATOM 1447 C CA . GLU A 1 185 ? -3.009 -3.259 3.940 1.00 98.75 185 GLU A CA 1
ATOM 1448 C C . GLU A 1 185 ? -3.199 -1.762 4.230 1.00 98.75 185 GLU A C 1
ATOM 1450 O O . GLU A 1 185 ? -3.295 -1.355 5.391 1.00 98.75 185 GLU A O 1
ATOM 1455 N N . LEU A 1 186 ? -3.302 -0.939 3.181 1.00 98.81 186 LEU A N 1
ATOM 1456 C CA . LEU A 1 186 ? -3.449 0.512 3.316 1.00 98.81 186 LEU A CA 1
ATOM 1457 C C . LEU A 1 186 ? -4.853 0.905 3.783 1.00 98.81 186 LEU A C 1
ATOM 1459 O O . LEU A 1 186 ? -5.002 1.690 4.719 1.00 98.81 186 LEU A O 1
ATOM 1463 N N . ALA A 1 187 ? -5.891 0.336 3.170 1.00 98.75 187 ALA A N 1
ATOM 1464 C CA . ALA A 1 187 ? -7.272 0.618 3.540 1.00 98.75 187 ALA A CA 1
ATOM 1465 C C . ALA A 1 187 ? -7.567 0.178 4.981 1.00 98.75 187 ALA A C 1
ATOM 1467 O O . ALA A 1 187 ? -8.268 0.875 5.711 1.00 98.75 187 ALA A O 1
ATOM 1468 N N . GLY A 1 188 ? -6.996 -0.944 5.431 1.00 98.25 188 GLY A N 1
ATOM 1469 C CA . GLY A 1 188 ? -7.116 -1.405 6.813 1.00 98.25 188 GLY A CA 1
ATOM 1470 C C . GLY A 1 188 ? -6.483 -0.436 7.813 1.00 98.25 188 GLY A C 1
ATOM 1471 O O . GLY A 1 188 ? -7.062 -0.201 8.874 1.00 98.25 188 GLY A O 1
ATOM 1472 N N . ALA A 1 189 ? -5.346 0.172 7.461 1.00 98.25 189 ALA A N 1
ATOM 1473 C CA . ALA A 1 189 ? -4.703 1.205 8.273 1.00 98.25 189 ALA A CA 1
ATOM 1474 C C . ALA A 1 189 ? -5.532 2.500 8.359 1.00 98.25 189 ALA A C 1
ATOM 1476 O O . ALA A 1 189 ? -5.552 3.134 9.410 1.00 98.25 189 ALA A O 1
ATOM 1477 N N . VAL A 1 190 ? -6.241 2.869 7.286 1.00 98.50 190 VAL A N 1
ATOM 1478 C CA . VAL A 1 190 ? -7.065 4.090 7.223 1.00 98.50 190 VAL A CA 1
ATOM 1479 C C . VAL A 1 190 ? -8.428 3.911 7.890 1.00 98.50 190 VAL A C 1
ATOM 1481 O O . VAL A 1 190 ? -8.856 4.758 8.671 1.00 98.50 190 VAL A O 1
ATOM 1484 N N . TYR A 1 191 ? -9.133 2.823 7.582 1.00 98.12 191 TYR A N 1
ATOM 1485 C CA . TYR A 1 191 ? -10.501 2.604 8.055 1.00 98.12 191 TYR A CA 1
ATOM 1486 C C . TYR A 1 191 ? -10.556 1.920 9.420 1.00 98.12 191 TYR A C 1
ATOM 1488 O O . TYR A 1 191 ? -11.532 2.082 10.153 1.00 98.12 191 TYR A O 1
ATOM 1496 N N . GLY A 1 192 ? -9.524 1.164 9.789 1.00 96.44 192 GLY A N 1
ATOM 1497 C CA . GLY A 1 192 ? -9.506 0.382 11.017 1.00 96.44 192 GLY A CA 1
ATOM 1498 C C . GLY A 1 192 ? -10.430 -0.841 10.975 1.00 96.44 192 GLY A C 1
ATOM 1499 O O . GLY A 1 192 ? -11.337 -0.974 10.152 1.00 96.44 192 GLY A O 1
ATOM 1500 N N . ILE A 1 193 ? -10.197 -1.764 11.910 1.00 96.06 193 ILE A N 1
ATOM 1501 C CA . ILE A 1 193 ? -10.837 -3.088 11.924 1.00 96.06 193 ILE A CA 1
ATOM 1502 C C . ILE A 1 193 ? -12.367 -3.050 12.052 1.00 96.06 193 ILE A C 1
ATOM 1504 O O . ILE A 1 193 ? -13.051 -3.925 11.519 1.00 96.06 193 ILE A O 1
ATOM 1508 N N . GLU A 1 194 ? -12.912 -2.038 12.729 1.00 96.19 194 GLU A N 1
ATOM 1509 C CA . GLU A 1 194 ? -14.357 -1.914 12.950 1.00 96.19 194 GLU A CA 1
ATOM 1510 C C . GLU A 1 194 ? -15.128 -1.596 11.663 1.00 96.19 194 GLU A C 1
ATOM 1512 O O . GLU A 1 194 ? -16.300 -1.946 11.549 1.00 96.19 194 GLU A O 1
ATOM 1517 N N . ASN A 1 195 ? -14.456 -1.014 10.665 1.00 97.25 195 ASN A N 1
ATOM 1518 C CA . ASN A 1 195 ? -15.036 -0.714 9.356 1.00 97.25 195 ASN A CA 1
ATOM 1519 C C . ASN A 1 195 ? -14.838 -1.848 8.334 1.00 97.25 195 ASN A C 1
ATOM 1521 O O . ASN A 1 195 ? -15.341 -1.768 7.214 1.00 97.25 195 ASN A O 1
ATOM 1525 N N . ILE A 1 196 ? -14.155 -2.934 8.712 1.00 97.75 196 ILE A N 1
ATOM 1526 C CA . ILE A 1 196 ? -14.085 -4.150 7.898 1.00 97.75 196 ILE A CA 1
ATOM 1527 C C . ILE A 1 196 ? -15.347 -4.983 8.164 1.00 97.75 196 ILE A C 1
ATOM 1529 O O . ILE A 1 196 ? -15.597 -5.343 9.326 1.00 97.75 196 ILE A O 1
ATOM 1533 N N . PRO A 1 197 ? -16.117 -5.373 7.125 1.00 97.81 197 PRO A N 1
ATOM 1534 C CA . PRO A 1 197 ? -17.346 -6.131 7.302 1.00 97.81 197 PRO A CA 1
ATOM 1535 C C . PRO A 1 197 ? -17.173 -7.351 8.207 1.00 97.81 197 PRO A C 1
ATOM 1537 O O . PRO A 1 197 ? -16.421 -8.281 7.903 1.00 97.81 197 PRO A O 1
ATOM 1540 N N . SER A 1 198 ? -17.925 -7.392 9.306 1.00 96.31 198 SER A N 1
ATOM 1541 C CA . SER A 1 198 ? -17.869 -8.501 10.268 1.00 96.31 198 SER A CA 1
ATOM 1542 C C . SER A 1 198 ? -18.148 -9.853 9.604 1.00 96.31 198 SER A C 1
ATOM 1544 O O . SER A 1 198 ? -17.484 -10.841 9.909 1.00 96.31 198 SER A O 1
ATOM 1546 N N . ARG A 1 199 ? -19.054 -9.882 8.616 1.00 97.62 199 ARG A N 1
ATOM 1547 C CA . ARG A 1 199 ? -19.382 -11.072 7.812 1.00 97.62 199 ARG A CA 1
ATOM 1548 C C . ARG A 1 199 ? -18.215 -11.610 6.973 1.00 97.62 199 ARG A C 1
ATOM 1550 O O . ARG A 1 199 ? -18.261 -12.768 6.563 1.00 97.62 199 ARG A O 1
ATOM 1557 N N . TRP A 1 200 ? -17.208 -10.784 6.687 1.00 97.38 200 TRP A N 1
ATOM 1558 C CA . TRP A 1 200 ? -15.961 -11.212 6.050 1.00 97.38 200 TRP A CA 1
ATOM 1559 C C . TRP A 1 200 ? -14.961 -11.685 7.099 1.00 97.38 200 TRP A C 1
ATOM 1561 O O . TRP A 1 200 ? -14.452 -12.796 6.982 1.00 97.38 200 TRP A O 1
ATOM 1571 N N . ARG A 1 201 ? -14.761 -10.907 8.173 1.00 95.00 201 ARG A N 1
ATOM 1572 C CA . ARG A 1 201 ? -13.845 -11.272 9.270 1.00 95.00 201 ARG A CA 1
ATOM 1573 C C . ARG A 1 201 ? -14.181 -12.633 9.883 1.00 95.00 201 ARG A C 1
ATOM 1575 O O . ARG A 1 201 ? -13.302 -13.468 10.029 1.00 95.00 201 ARG A O 1
ATOM 1582 N N . GLN A 1 202 ? -15.461 -12.911 10.127 1.00 94.56 202 GLN A N 1
ATOM 1583 C CA . GLN A 1 202 ? -15.925 -14.184 10.699 1.00 94.56 202 GLN A CA 1
ATOM 1584 C C . GLN A 1 202 ? -15.707 -15.405 9.789 1.00 94.56 202 GLN A C 1
ATOM 1586 O O . GLN A 1 202 ? -15.779 -16.537 10.262 1.00 94.56 202 GLN A O 1
ATOM 1591 N N . LYS A 1 203 ? -15.472 -15.198 8.488 1.00 97.25 203 LYS A N 1
ATOM 1592 C CA . LYS A 1 203 ? -15.184 -16.269 7.520 1.00 97.25 203 LYS A CA 1
ATOM 1593 C C . LYS A 1 203 ? -13.695 -16.408 7.214 1.00 97.25 203 LYS A C 1
ATOM 1595 O O . LYS A 1 203 ? -13.314 -17.349 6.521 1.00 97.25 203 LYS A O 1
ATOM 1600 N N . LEU A 1 204 ? -12.869 -15.476 7.689 1.00 96.50 204 LEU A N 1
ATOM 1601 C CA . LEU A 1 204 ? -11.444 -15.469 7.415 1.00 96.50 204 LEU A CA 1
ATOM 1602 C C . LEU A 1 204 ? -10.781 -16.659 8.114 1.00 96.50 204 LEU A C 1
ATOM 1604 O O . LEU A 1 204 ? -10.888 -16.844 9.329 1.00 96.50 204 LEU A O 1
ATOM 1608 N N . PHE A 1 205 ? -10.085 -17.482 7.334 1.00 96.38 205 PHE A N 1
ATOM 1609 C CA . PHE A 1 205 ? -9.320 -18.590 7.884 1.00 96.38 205 PHE A CA 1
ATOM 1610 C C . PHE A 1 205 ? -8.231 -18.056 8.823 1.00 96.38 205 PHE A C 1
ATOM 1612 O O . PHE A 1 205 ? -7.525 -17.113 8.480 1.00 96.38 205 PHE A O 1
ATOM 1619 N N . GLN A 1 206 ? -8.093 -18.672 10.003 1.00 94.81 206 GLN A N 1
ATOM 1620 C CA . GLN A 1 206 ? -7.089 -18.298 11.012 1.00 94.81 206 GLN A CA 1
ATOM 1621 C C . GLN A 1 206 ? -7.208 -16.848 11.525 1.00 94.81 206 GLN A C 1
ATOM 1623 O O . GLN A 1 206 ? -6.219 -16.269 11.970 1.00 94.81 206 GLN A O 1
ATOM 1628 N N . GLU A 1 207 ? -8.416 -16.272 11.541 1.00 92.88 207 GLU A N 1
ATOM 1629 C CA . GLU A 1 207 ? -8.665 -14.913 12.052 1.00 92.88 207 GLU A CA 1
ATOM 1630 C C . GLU A 1 207 ? -8.066 -14.679 13.453 1.00 92.88 207 GLU A C 1
ATOM 1632 O O . GLU A 1 207 ? -7.323 -13.718 13.647 1.00 92.88 207 GLU A O 1
ATOM 1637 N N . ASN A 1 208 ? -8.252 -15.613 14.394 1.00 92.56 208 ASN A N 1
ATOM 1638 C CA . ASN A 1 208 ? -7.645 -15.536 15.730 1.00 92.56 208 ASN A CA 1
ATOM 1639 C C . ASN A 1 208 ? -6.108 -15.448 15.712 1.00 92.56 208 ASN A C 1
ATOM 1641 O O . ASN A 1 208 ? -5.525 -14.706 16.505 1.00 92.56 208 ASN A O 1
ATOM 1645 N N . PHE A 1 209 ? -5.438 -16.192 14.829 1.00 95.62 209 PHE A N 1
ATOM 1646 C CA . PHE A 1 209 ? -3.980 -16.147 14.702 1.00 95.62 209 PHE A CA 1
ATOM 1647 C C . PHE A 1 209 ? -3.529 -14.794 14.147 1.00 95.62 209 PHE A C 1
ATOM 1649 O O . PHE A 1 209 ? -2.674 -14.149 14.750 1.00 95.62 209 PHE A O 1
ATOM 1656 N N . ILE A 1 210 ? -4.163 -14.315 13.072 1.00 95.56 210 ILE A N 1
ATOM 1657 C CA . ILE A 1 210 ? -3.871 -13.005 12.468 1.00 95.56 210 ILE A CA 1
ATOM 1658 C C . ILE A 1 210 ? -4.056 -11.890 13.506 1.00 95.56 210 ILE A C 1
ATOM 1660 O O . ILE A 1 210 ? -3.176 -11.047 13.682 1.00 95.56 210 ILE A O 1
ATOM 1664 N N . MET A 1 211 ? -5.153 -11.930 14.267 1.00 94.31 211 MET A N 1
ATOM 1665 C CA . MET A 1 211 ? -5.417 -10.974 15.344 1.00 94.31 211 MET A CA 1
ATOM 1666 C C . MET A 1 211 ? -4.386 -11.051 16.472 1.00 94.31 211 MET A C 1
ATOM 1668 O O . MET A 1 211 ? -4.030 -10.025 17.053 1.00 94.31 211 MET A O 1
ATOM 1672 N N . THR A 1 212 ? -3.893 -12.247 16.790 1.00 95.38 212 THR A N 1
ATOM 1673 C CA . THR A 1 212 ? -2.843 -12.438 17.797 1.00 95.38 212 THR A CA 1
ATOM 1674 C C . THR A 1 212 ? -1.518 -11.848 17.322 1.00 95.38 212 THR A C 1
ATOM 1676 O O . THR A 1 212 ? -0.882 -11.113 18.075 1.00 95.38 212 THR A O 1
ATOM 1679 N N . VAL A 1 213 ? -1.141 -12.083 16.061 1.00 96.38 213 VAL A N 1
ATOM 1680 C CA . VAL A 1 213 ? 0.052 -11.479 15.449 1.00 96.38 213 VAL A CA 1
ATOM 1681 C C . VAL A 1 213 ? -0.065 -9.954 15.434 1.00 96.38 213 VAL A C 1
ATOM 1683 O O . VAL A 1 213 ? 0.846 -9.279 15.906 1.00 96.38 213 VAL A O 1
ATOM 1686 N N . ALA A 1 214 ? -1.195 -9.392 14.993 1.00 95.31 214 ALA A N 1
ATOM 1687 C CA . ALA A 1 214 ? -1.409 -7.943 14.974 1.00 95.31 214 ALA A CA 1
ATOM 1688 C C . ALA A 1 214 ? -1.279 -7.312 16.375 1.00 95.31 214 ALA A C 1
ATOM 1690 O O . ALA A 1 214 ? -0.607 -6.293 16.547 1.00 95.31 214 ALA A O 1
ATOM 1691 N N . LYS A 1 215 ? -1.856 -7.949 17.404 1.00 93.94 215 LYS A N 1
ATOM 1692 C CA . LYS A 1 215 ? -1.708 -7.517 18.804 1.00 93.94 215 LYS A CA 1
ATOM 1693 C C . LYS A 1 215 ? -0.263 -7.622 19.289 1.00 93.94 215 LYS A C 1
ATOM 1695 O O . LYS A 1 215 ? 0.203 -6.716 19.974 1.00 93.94 215 LYS A O 1
ATOM 1700 N N . ALA A 1 216 ? 0.449 -8.690 18.933 1.00 93.44 216 ALA A N 1
ATOM 1701 C CA . ALA A 1 216 ? 1.854 -8.854 19.291 1.00 93.44 216 ALA A CA 1
ATOM 1702 C C . ALA A 1 216 ? 2.724 -7.755 18.664 1.00 93.44 216 ALA A C 1
ATOM 1704 O O . ALA A 1 216 ? 3.534 -7.160 19.373 1.00 93.44 216 ALA A O 1
ATOM 1705 N N . LEU A 1 217 ? 2.508 -7.420 17.384 1.00 93.44 217 LEU A N 1
ATOM 1706 C CA . LEU A 1 217 ? 3.188 -6.300 16.721 1.00 93.44 217 LEU A CA 1
ATOM 1707 C C . LEU A 1 217 ? 2.916 -4.976 17.444 1.00 93.44 217 LEU A C 1
ATOM 1709 O O . LEU A 1 217 ? 3.853 -4.235 17.719 1.00 93.44 217 LEU A O 1
ATOM 1713 N N . TYR A 1 218 ? 1.663 -4.711 17.824 1.00 91.19 218 TYR A N 1
ATOM 1714 C CA . TYR A 1 218 ? 1.298 -3.502 18.566 1.00 91.19 218 TYR A CA 1
ATOM 1715 C C . TYR A 1 218 ? 1.958 -3.427 19.953 1.00 91.19 218 TYR A C 1
ATOM 1717 O O . TYR A 1 218 ? 2.491 -2.385 20.338 1.00 91.19 218 TYR A O 1
ATOM 1725 N N . VAL A 1 219 ? 1.942 -4.520 20.721 1.00 91.19 219 VAL A N 1
ATOM 1726 C CA . VAL A 1 219 ? 2.561 -4.571 22.057 1.00 91.19 219 VAL A CA 1
ATOM 1727 C C . VAL A 1 219 ? 4.080 -4.420 21.951 1.00 91.19 219 VAL A C 1
ATOM 1729 O O . VAL A 1 219 ? 4.655 -3.572 22.630 1.00 91.19 219 VAL A O 1
ATOM 1732 N N . LYS A 1 220 ? 4.731 -5.170 21.056 1.00 88.56 220 LYS A N 1
ATOM 1733 C CA . LYS A 1 220 ? 6.189 -5.117 20.862 1.00 88.56 220 LYS A CA 1
ATOM 1734 C C . LYS A 1 220 ? 6.677 -3.825 20.208 1.00 88.56 220 LYS A C 1
ATOM 1736 O O . LYS A 1 220 ? 7.773 -3.366 20.514 1.00 88.56 220 LYS A O 1
ATOM 1741 N N . GLY A 1 221 ? 5.860 -3.198 19.371 1.00 86.44 221 GLY A N 1
ATOM 1742 C CA . GLY A 1 221 ? 6.119 -1.862 18.835 1.00 86.44 221 GLY A CA 1
ATOM 1743 C C . GLY A 1 221 ? 6.034 -0.748 19.887 1.00 86.44 221 GLY A C 1
ATOM 1744 O O . GLY A 1 221 ? 6.652 0.302 19.727 1.00 86.44 221 GLY A O 1
ATOM 1745 N N . ASN A 1 222 ? 5.283 -0.967 20.975 1.00 80.31 222 ASN A N 1
ATOM 1746 C CA . ASN A 1 222 ? 5.158 -0.024 22.094 1.00 80.31 222 ASN A CA 1
ATOM 1747 C C . ASN A 1 222 ? 6.290 -0.123 23.124 1.00 80.31 222 ASN A C 1
ATOM 1749 O O . ASN A 1 222 ? 6.548 0.852 23.833 1.00 80.31 222 ASN A O 1
ATOM 1753 N N . GLU A 1 223 ? 6.944 -1.278 23.248 1.00 80.50 223 GLU A N 1
ATOM 1754 C CA . GLU A 1 223 ? 8.142 -1.417 24.080 1.00 80.50 223 GLU A CA 1
ATOM 1755 C C . GLU A 1 223 ? 9.214 -0.465 23.514 1.00 80.50 223 GLU A C 1
ATOM 1757 O O . GLU A 1 223 ? 9.499 -0.517 22.320 1.00 80.50 223 GLU A O 1
ATOM 1762 N N . LYS A 1 224 ? 9.759 0.462 24.327 1.00 55.62 224 LYS A N 1
ATOM 1763 C CA . LYS A 1 224 ? 10.759 1.455 23.880 1.00 55.62 224 LYS A CA 1
ATOM 1764 C C . LYS A 1 224 ? 11.886 0.741 23.135 1.00 55.62 224 LYS A C 1
ATOM 1766 O O . LYS A 1 224 ? 12.727 0.097 23.756 1.00 55.62 224 LYS A O 1
ATOM 1771 N N . GLN A 1 225 ? 11.904 0.864 21.814 1.00 54.25 225 GLN A N 1
ATOM 1772 C CA . GLN A 1 225 ? 12.931 0.228 21.009 1.00 54.25 225 GLN A CA 1
ATOM 1773 C C . GLN A 1 225 ? 14.199 1.071 21.087 1.00 54.25 225 GLN A C 1
ATOM 1775 O O . GLN A 1 225 ? 14.331 2.085 20.403 1.00 54.25 225 GLN A O 1
ATOM 1780 N N . GLU A 1 226 ? 15.144 0.651 21.926 1.00 46.50 226 GLU A N 1
ATOM 1781 C CA . GLU A 1 226 ? 16.550 0.990 21.726 1.00 46.50 226 GLU A CA 1
ATOM 1782 C C . GLU A 1 226 ? 16.997 0.290 20.438 1.00 46.50 226 GLU A C 1
ATOM 1784 O O . GLU A 1 226 ? 17.452 -0.853 20.439 1.00 46.50 226 GLU A O 1
ATOM 1789 N N . PHE A 1 227 ? 16.773 0.945 19.299 1.00 46.06 227 PHE A N 1
ATOM 1790 C CA . PHE A 1 227 ? 17.274 0.457 18.025 1.00 46.06 227 PHE A CA 1
ATOM 1791 C C . PHE A 1 227 ? 18.802 0.516 18.081 1.00 46.06 227 PHE A C 1
ATOM 1793 O O . PHE A 1 227 ? 19.390 1.599 18.034 1.00 46.06 227 PHE A O 1
ATOM 1800 N N . LYS A 1 228 ? 19.454 -0.645 18.201 1.00 41.34 228 LYS A N 1
ATOM 1801 C CA . LYS A 1 228 ? 20.902 -0.735 18.013 1.00 41.34 228 LYS A CA 1
ATOM 1802 C C . LYS A 1 228 ? 21.210 -0.310 16.578 1.00 41.34 228 LYS A C 1
ATOM 1804 O O . LYS A 1 228 ? 20.628 -0.834 15.631 1.00 41.34 228 LYS A O 1
ATOM 1809 N N . ALA A 1 229 ? 22.032 0.726 16.439 1.00 38.06 229 ALA A N 1
ATOM 1810 C CA . ALA A 1 229 ? 22.291 1.415 15.180 1.00 38.06 229 ALA A CA 1
ATOM 1811 C C . ALA A 1 229 ? 22.831 0.479 14.076 1.00 38.06 229 ALA A C 1
ATOM 1813 O O . ALA A 1 229 ? 23.362 -0.593 14.359 1.00 38.06 229 ALA A O 1
ATOM 1814 N N . ARG A 1 230 ? 22.754 0.937 12.812 1.00 44.75 230 ARG A N 1
ATOM 1815 C CA . ARG A 1 230 ? 23.254 0.248 11.597 1.00 44.75 230 ARG A CA 1
ATOM 1816 C C . ARG A 1 230 ? 24.635 -0.402 11.734 1.00 44.75 230 ARG A C 1
ATOM 1818 O O . ARG A 1 230 ? 24.882 -1.383 11.055 1.00 44.75 230 ARG A O 1
ATOM 1825 N N . SER A 1 231 ? 25.505 0.115 12.601 1.00 43.28 231 SER A N 1
ATOM 1826 C CA . SER A 1 231 ? 26.877 -0.367 12.804 1.00 43.28 231 SER A CA 1
ATOM 1827 C C . SER A 1 231 ? 27.000 -1.830 13.252 1.00 43.28 231 SER A C 1
ATOM 1829 O O . SER A 1 231 ? 28.108 -2.352 13.260 1.00 43.28 231 SER A O 1
ATOM 1831 N N . GLU A 1 232 ? 25.904 -2.484 13.651 1.00 41.81 232 GLU A N 1
ATOM 1832 C CA . GLU A 1 232 ? 25.880 -3.914 14.007 1.00 41.81 232 GLU A CA 1
ATOM 1833 C C . GLU A 1 232 ? 25.284 -4.819 12.910 1.00 41.81 232 GLU A C 1
ATOM 1835 O O . GLU A 1 232 ? 25.257 -6.038 13.073 1.00 41.81 232 GLU A O 1
ATOM 1840 N N . TRP A 1 233 ? 24.799 -4.255 11.798 1.00 40.22 233 TRP A N 1
ATOM 1841 C CA . TRP A 1 233 ? 24.320 -5.025 10.649 1.00 40.22 233 TRP A CA 1
ATOM 1842 C C . TRP A 1 233 ? 25.442 -5.143 9.608 1.00 40.22 233 TRP A C 1
ATOM 1844 O O . TRP A 1 233 ? 26.118 -4.148 9.347 1.00 40.22 233 TRP A O 1
ATOM 1854 N N . PRO A 1 234 ? 25.672 -6.326 9.009 1.00 43.62 234 PRO A N 1
ATOM 1855 C CA . PRO A 1 234 ? 26.682 -6.471 7.967 1.00 43.62 234 PRO A CA 1
ATOM 1856 C C . PRO A 1 234 ? 26.340 -5.561 6.778 1.00 43.62 234 PRO A C 1
ATOM 1858 O O . PRO A 1 234 ? 25.249 -5.650 6.212 1.00 43.62 234 PRO A O 1
ATOM 1861 N N . GLU A 1 235 ? 27.267 -4.670 6.425 1.00 40.28 235 GLU A N 1
ATOM 1862 C CA . GLU A 1 235 ? 27.133 -3.777 5.272 1.00 40.28 235 GLU A CA 1
ATOM 1863 C C . GLU A 1 235 ? 27.204 -4.584 3.958 1.00 40.28 235 GLU A C 1
ATOM 1865 O O . GLU A 1 235 ? 28.032 -5.498 3.845 1.00 40.28 235 GLU A O 1
ATOM 1870 N N . PRO A 1 236 ? 26.382 -4.262 2.941 1.00 45.28 236 PRO A N 1
ATOM 1871 C CA . PRO A 1 236 ? 26.505 -4.860 1.615 1.00 45.28 236 PRO A CA 1
ATOM 1872 C C . PRO A 1 236 ? 27.861 -4.523 0.975 1.00 45.28 236 PRO A C 1
ATOM 1874 O O . PRO A 1 236 ? 28.319 -3.382 1.034 1.00 45.28 236 PRO A O 1
ATOM 1877 N N . ASN A 1 237 ? 28.493 -5.505 0.324 1.00 43.44 237 ASN A N 1
ATOM 1878 C CA . ASN A 1 237 ? 29.764 -5.311 -0.377 1.00 43.44 237 ASN A CA 1
ATOM 1879 C C . ASN A 1 237 ? 29.593 -4.320 -1.556 1.00 43.44 237 ASN A C 1
ATOM 1881 O O . ASN A 1 237 ? 28.825 -4.615 -2.473 1.00 43.44 237 ASN A O 1
ATOM 1885 N N . PRO A 1 238 ? 30.321 -3.187 -1.596 1.00 42.12 238 PRO A N 1
ATOM 1886 C CA . PRO A 1 238 ? 30.202 -2.204 -2.676 1.00 42.12 238 PRO A CA 1
ATOM 1887 C C . PRO A 1 238 ? 30.768 -2.663 -4.034 1.00 42.12 238 PRO A C 1
ATOM 1889 O O . PRO A 1 238 ? 30.584 -1.960 -5.025 1.00 42.12 238 PRO A O 1
ATOM 1892 N N . ASN A 1 239 ? 31.484 -3.794 -4.093 1.00 42.84 239 ASN A N 1
ATOM 1893 C CA . ASN A 1 239 ? 32.348 -4.147 -5.228 1.00 42.84 239 ASN A CA 1
ATOM 1894 C C . ASN A 1 239 ? 31.833 -5.254 -6.167 1.00 42.84 239 ASN A C 1
ATOM 1896 O O . ASN A 1 239 ? 32.606 -5.733 -6.991 1.00 42.84 239 ASN A O 1
ATOM 1900 N N . GLU A 1 240 ? 30.558 -5.643 -6.132 1.00 46.31 240 GLU A N 1
ATOM 1901 C CA . GLU A 1 240 ? 30.011 -6.599 -7.116 1.00 46.31 240 GLU A CA 1
ATOM 1902 C C . GLU A 1 240 ? 29.281 -5.914 -8.283 1.00 46.31 240 GLU A C 1
ATOM 1904 O O . GLU A 1 240 ? 28.168 -6.267 -8.656 1.00 46.31 240 GLU A O 1
ATOM 1909 N N . ASN A 1 241 ? 29.956 -4.954 -8.914 1.00 42.66 241 ASN A N 1
ATOM 1910 C CA . ASN A 1 241 ? 29.734 -4.635 -10.324 1.00 42.66 241 ASN A CA 1
ATOM 1911 C C . ASN A 1 241 ? 30.870 -5.282 -11.127 1.00 42.66 241 ASN A C 1
ATOM 1913 O O . ASN A 1 241 ? 31.810 -4.581 -11.466 1.00 42.66 241 ASN A O 1
ATOM 1917 N N . ASP A 1 242 ? 30.836 -6.606 -11.323 1.00 42.44 242 ASP A N 1
ATOM 1918 C CA . ASP A 1 242 ? 31.504 -7.332 -12.429 1.00 42.44 242 ASP A CA 1
ATOM 1919 C C . ASP A 1 242 ? 31.535 -8.848 -12.156 1.00 42.44 242 ASP A C 1
ATOM 1921 O O . ASP A 1 242 ? 32.551 -9.435 -11.794 1.00 42.44 242 ASP A O 1
ATOM 1925 N N . ALA A 1 243 ? 30.402 -9.525 -12.352 1.00 39.22 243 ALA A N 1
ATOM 1926 C CA . ALA A 1 243 ? 30.379 -10.986 -12.496 1.00 39.22 243 ALA A CA 1
ATOM 1927 C C . ALA A 1 243 ? 29.253 -11.446 -13.440 1.00 39.22 243 ALA A C 1
ATOM 1929 O O . ALA A 1 243 ? 28.566 -12.436 -13.202 1.00 39.22 243 ALA A O 1
ATOM 1930 N N . SER A 1 244 ? 29.050 -10.729 -14.548 1.00 40.75 244 SER A N 1
ATOM 1931 C CA . SER A 1 244 ? 28.128 -11.124 -15.628 1.00 40.75 244 SER A CA 1
ATOM 1932 C C . SER A 1 244 ? 28.745 -12.125 -16.627 1.00 40.75 244 SER A C 1
ATOM 1934 O O . SER A 1 244 ? 28.136 -12.441 -17.648 1.00 40.75 244 SER A O 1
ATOM 1936 N N . GLY A 1 245 ? 29.936 -12.666 -16.341 1.00 33.09 245 GLY A N 1
ATOM 1937 C CA . GLY A 1 245 ? 30.692 -13.502 -17.279 1.00 33.09 245 GLY A CA 1
ATOM 1938 C C . GLY A 1 245 ? 30.346 -14.995 -17.302 1.00 33.09 245 GLY A C 1
ATOM 1939 O O . GLY A 1 245 ? 30.448 -15.605 -18.363 1.00 33.09 245 GLY A O 1
ATOM 1940 N N . ASP A 1 246 ? 29.919 -15.599 -16.186 1.00 37.19 246 ASP A N 1
ATOM 1941 C CA . ASP A 1 246 ? 30.074 -17.063 -16.031 1.00 37.19 246 ASP A CA 1
ATOM 1942 C C . ASP A 1 246 ? 28.767 -17.875 -15.907 1.00 37.19 246 ASP A C 1
ATOM 1944 O O . ASP A 1 246 ? 28.772 -19.098 -15.776 1.00 37.19 246 ASP A O 1
ATOM 1948 N N . ARG A 1 247 ? 27.596 -17.233 -16.029 1.00 41.12 247 ARG A N 1
ATOM 1949 C CA . ARG A 1 247 ? 26.292 -17.936 -15.979 1.00 41.12 247 ARG A CA 1
ATOM 1950 C C . ARG A 1 247 ? 25.800 -18.488 -17.324 1.00 41.12 247 ARG A C 1
ATOM 1952 O O . ARG A 1 247 ? 24.661 -18.928 -17.413 1.00 41.12 247 ARG A O 1
ATOM 1959 N N . ARG A 1 248 ? 26.633 -18.533 -18.373 1.00 36.19 248 ARG A N 1
ATOM 1960 C CA . ARG A 1 248 ? 26.249 -19.149 -19.667 1.00 36.19 248 ARG A CA 1
ATOM 1961 C C . ARG A 1 248 ? 26.435 -20.671 -19.732 1.00 36.19 248 ARG A C 1
ATOM 1963 O O . ARG A 1 248 ? 25.970 -21.279 -20.689 1.00 36.19 248 ARG A O 1
ATOM 1970 N N . GLN A 1 249 ? 27.067 -21.309 -18.742 1.00 36.03 249 GLN A N 1
ATOM 1971 C CA . GLN A 1 249 ? 27.307 -22.765 -18.769 1.00 36.03 249 GLN A CA 1
ATOM 1972 C C . GLN A 1 249 ? 26.398 -23.599 -17.852 1.00 36.03 249 GLN A C 1
ATOM 1974 O O . GLN A 1 249 ? 26.367 -24.822 -17.990 1.00 36.03 249 GLN A O 1
ATOM 1979 N N . ALA A 1 250 ? 25.627 -22.976 -16.956 1.00 35.28 250 ALA A N 1
ATOM 1980 C CA . ALA A 1 250 ? 24.711 -23.698 -16.066 1.00 35.28 250 ALA A CA 1
ATOM 1981 C C . ALA A 1 250 ? 23.325 -23.957 -16.696 1.00 35.28 250 ALA A C 1
ATOM 1983 O O . ALA A 1 250 ? 22.675 -24.947 -16.360 1.00 35.28 250 ALA A O 1
ATOM 1984 N N . ASP A 1 251 ? 22.902 -23.127 -17.656 1.00 37.97 251 ASP A N 1
ATOM 1985 C CA . ASP A 1 251 ? 21.561 -23.202 -18.262 1.00 37.97 251 ASP A CA 1
ATOM 1986 C C . ASP A 1 251 ? 21.447 -24.235 -19.406 1.00 37.97 251 ASP A C 1
ATOM 1988 O O . ASP A 1 251 ? 20.357 -24.687 -19.758 1.00 37.97 251 ASP A O 1
ATOM 1992 N N . SER A 1 252 ? 22.580 -24.713 -19.937 1.00 35.72 252 SER A N 1
ATOM 1993 C CA . SER A 1 252 ? 22.613 -25.782 -20.950 1.00 35.72 252 SER A CA 1
ATOM 1994 C C . SER A 1 252 ? 22.447 -27.193 -20.371 1.00 35.72 252 SER A C 1
ATOM 1996 O O . SER A 1 252 ? 22.203 -28.138 -21.118 1.00 35.72 252 SER A O 1
ATOM 1998 N N . ARG A 1 253 ? 22.550 -27.361 -19.043 1.00 35.66 253 ARG A N 1
ATOM 1999 C CA . ARG A 1 253 ? 22.351 -28.662 -18.370 1.00 35.66 253 ARG A CA 1
ATOM 2000 C C . ARG A 1 253 ? 20.954 -28.838 -17.781 1.00 35.66 253 ARG A C 1
ATOM 2002 O O . ARG A 1 253 ? 20.564 -29.966 -17.494 1.00 35.66 253 ARG A O 1
ATOM 2009 N N . ARG A 1 254 ? 20.179 -27.758 -17.630 1.00 35.19 254 ARG A N 1
ATOM 2010 C CA . ARG A 1 254 ? 18.806 -27.819 -17.098 1.00 35.19 254 ARG A CA 1
ATOM 2011 C C . ARG A 1 254 ? 17.750 -28.057 -18.181 1.00 35.19 254 ARG A C 1
ATOM 2013 O O . ARG A 1 254 ? 16.690 -28.591 -17.881 1.00 35.19 254 ARG A O 1
ATOM 2020 N N . THR A 1 255 ? 18.079 -27.773 -19.439 1.00 37.84 255 THR A N 1
ATOM 2021 C CA . THR A 1 255 ? 17.240 -28.037 -20.620 1.00 3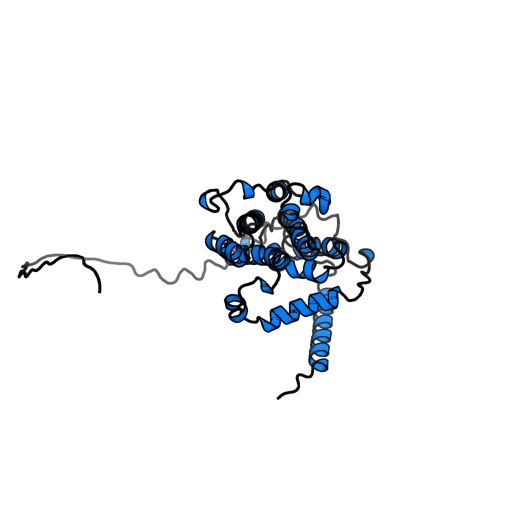7.84 255 THR A CA 1
ATOM 2022 C C . THR A 1 255 ? 17.332 -29.473 -21.152 1.00 37.84 255 THR A C 1
ATOM 2024 O O . THR A 1 255 ? 16.531 -29.850 -21.996 1.00 37.84 255 THR A O 1
ATOM 2027 N N . GLN A 1 256 ? 18.235 -30.320 -20.638 1.00 37.69 256 GLN A N 1
ATOM 2028 C CA . GLN A 1 256 ? 18.339 -31.728 -21.063 1.00 37.69 256 GLN A CA 1
ATOM 2029 C C . GLN A 1 256 ? 17.567 -32.725 -20.182 1.00 37.69 256 GLN A C 1
ATOM 2031 O O . GLN A 1 256 ? 17.448 -33.890 -20.554 1.00 37.69 256 GLN A O 1
ATOM 2036 N N . HIS A 1 257 ? 17.006 -32.296 -19.043 1.00 36.16 257 HIS A N 1
ATOM 2037 C CA . HIS A 1 257 ? 16.324 -33.205 -18.108 1.00 36.16 257 HIS A CA 1
ATOM 2038 C C . HIS A 1 257 ? 14.790 -33.113 -18.094 1.00 36.16 257 HIS A C 1
ATOM 2040 O O . HIS A 1 257 ? 14.151 -33.890 -17.386 1.00 36.16 257 HIS A O 1
ATOM 2046 N N . THR A 1 258 ? 14.188 -32.238 -18.905 1.00 37.81 258 THR A N 1
ATOM 2047 C CA . THR A 1 258 ? 12.722 -32.100 -19.028 1.00 37.81 258 THR A CA 1
ATOM 2048 C C . THR A 1 258 ? 12.126 -32.695 -20.311 1.00 37.81 258 THR A C 1
ATOM 2050 O O . THR A 1 258 ? 10.908 -32.730 -20.427 1.00 37.81 258 THR A O 1
ATOM 2053 N N . ASP A 1 259 ? 12.937 -33.254 -21.218 1.00 37.03 259 ASP A N 1
ATOM 2054 C CA . ASP A 1 259 ? 12.466 -33.810 -22.507 1.00 37.03 259 ASP A CA 1
ATOM 2055 C C . ASP A 1 259 ? 12.273 -35.344 -22.535 1.00 37.03 259 ASP A C 1
ATOM 2057 O O . ASP A 1 259 ? 11.922 -35.918 -23.565 1.00 37.03 259 ASP A O 1
ATOM 2061 N N . GLN A 1 260 ? 12.454 -36.050 -21.410 1.00 36.25 260 GLN A N 1
ATOM 2062 C CA . GLN A 1 260 ? 12.322 -37.522 -21.362 1.00 36.25 260 GLN A CA 1
ATOM 2063 C C . GLN A 1 260 ? 11.019 -38.055 -20.742 1.00 36.25 260 GLN A C 1
ATOM 2065 O O . GLN A 1 260 ? 10.842 -39.269 -20.649 1.00 36.25 260 GLN A O 1
ATOM 2070 N N . THR A 1 261 ? 10.062 -37.195 -20.382 1.00 38.25 261 THR A N 1
ATOM 2071 C CA . THR A 1 261 ? 8.767 -37.621 -19.806 1.00 38.25 261 THR A CA 1
ATOM 2072 C C . THR A 1 261 ? 7.534 -37.319 -20.663 1.00 38.25 261 THR A C 1
ATOM 2074 O O . THR A 1 261 ? 6.427 -37.637 -20.235 1.00 38.25 261 THR A O 1
ATOM 2077 N N . GLN A 1 262 ? 7.689 -36.826 -21.900 1.00 36.75 262 GLN A N 1
ATOM 2078 C CA . GLN A 1 262 ? 6.564 -36.636 -22.839 1.00 36.75 262 GLN A CA 1
ATOM 2079 C C . GLN A 1 262 ? 6.548 -37.555 -24.075 1.00 36.75 262 GLN A C 1
ATOM 2081 O O . GLN A 1 262 ? 5.549 -37.582 -24.783 1.00 36.75 262 GLN A O 1
ATOM 2086 N N . ASN A 1 263 ? 7.547 -38.419 -24.284 1.00 31.44 263 ASN A N 1
ATOM 2087 C CA . ASN A 1 263 ? 7.539 -39.403 -25.378 1.00 31.44 263 ASN A CA 1
ATOM 2088 C C . ASN A 1 263 ? 7.201 -40.819 -24.888 1.00 31.44 263 ASN A C 1
ATOM 2090 O O . ASN A 1 263 ? 8.059 -41.699 -24.836 1.00 31.44 263 ASN A O 1
ATOM 2094 N N . LYS A 1 264 ? 5.938 -41.052 -24.503 1.00 33.78 264 LYS A N 1
ATOM 2095 C CA . LYS A 1 264 ? 5.387 -42.417 -24.360 1.00 33.78 264 LYS A CA 1
ATOM 2096 C C . LYS A 1 264 ? 3.858 -42.491 -24.439 1.00 33.78 264 LYS A C 1
ATOM 2098 O O . LYS A 1 264 ? 3.245 -43.300 -23.754 1.00 33.78 264 LYS A O 1
ATOM 2103 N N . LYS A 1 265 ? 3.230 -41.671 -25.280 1.00 33.81 265 LYS A N 1
ATOM 2104 C CA . LYS A 1 265 ? 1.852 -41.876 -25.755 1.00 33.81 265 LYS A CA 1
ATOM 2105 C C . LYS A 1 265 ? 1.715 -41.217 -27.121 1.00 33.81 265 LYS A C 1
ATOM 2107 O O . LYS A 1 265 ? 1.212 -40.116 -27.177 1.00 33.81 265 LYS A O 1
ATOM 2112 N N . ASP A 1 266 ? 2.266 -41.850 -28.155 1.00 33.72 266 ASP A N 1
ATOM 2113 C CA . ASP A 1 266 ? 1.874 -41.675 -29.564 1.00 33.72 266 ASP A CA 1
ATOM 2114 C C . ASP A 1 266 ? 2.809 -42.514 -30.445 1.00 33.72 266 ASP A C 1
ATOM 2116 O O . ASP A 1 266 ? 3.887 -42.069 -30.822 1.00 33.72 266 ASP A O 1
ATOM 2120 N N . ALA A 1 267 ? 2.426 -43.768 -30.719 1.00 27.34 267 ALA A N 1
ATOM 2121 C CA . ALA A 1 267 ? 2.893 -44.549 -31.873 1.00 27.34 267 ALA A CA 1
ATOM 2122 C C . ALA A 1 267 ? 2.201 -45.925 -31.912 1.00 27.34 267 ALA A C 1
ATOM 2124 O O . ALA A 1 267 ? 2.706 -46.924 -31.406 1.00 27.34 267 ALA A O 1
ATOM 2125 N N . SER A 1 268 ? 1.036 -45.986 -32.547 1.00 30.33 268 SER A N 1
ATOM 2126 C CA . SER A 1 268 ? 0.647 -47.129 -33.388 1.00 30.33 268 SER A CA 1
ATOM 2127 C C . SER A 1 268 ? -0.306 -46.624 -34.476 1.00 30.33 268 SER A C 1
ATOM 2129 O O . SER A 1 268 ? -1.524 -46.712 -34.384 1.00 30.33 268 SER A O 1
ATOM 2131 N N . LYS A 1 269 ? 0.310 -46.026 -35.502 1.00 29.27 269 LYS A N 1
ATOM 2132 C CA . LYS A 1 269 ? -0.148 -46.030 -36.904 1.00 29.27 269 LYS A CA 1
ATOM 2133 C C . LYS A 1 269 ? -0.253 -47.493 -37.387 1.00 29.27 269 LYS A C 1
ATOM 2135 O O . LYS A 1 269 ? 0.449 -48.331 -36.833 1.00 29.27 269 LYS A O 1
ATOM 2140 N N . GLU A 1 270 ? -0.974 -47.929 -38.416 1.00 28.62 270 GLU A N 1
ATOM 2141 C CA . GLU A 1 270 ? -1.905 -47.405 -39.432 1.00 28.62 270 GLU A CA 1
ATOM 2142 C C . GLU A 1 270 ? -2.409 -48.650 -40.222 1.00 28.62 270 GLU A C 1
ATOM 2144 O O . GLU A 1 270 ? -1.795 -49.712 -40.113 1.00 28.62 270 GLU A O 1
ATOM 2149 N N . GLN A 1 271 ? -3.419 -48.456 -41.092 1.00 27.22 271 GLN A N 1
ATOM 2150 C CA . GLN A 1 271 ? -3.714 -49.163 -42.373 1.00 27.22 271 GLN A CA 1
ATOM 2151 C C . GLN A 1 271 ? -5.052 -49.951 -42.461 1.00 27.22 271 GLN A C 1
ATOM 2153 O O . GLN A 1 271 ? -5.559 -50.410 -41.444 1.00 27.22 271 GLN A O 1
ATOM 2158 N N . PRO A 1 272 ? -5.664 -50.096 -43.665 1.00 30.98 272 PRO A N 1
ATOM 2159 C CA . PRO A 1 272 ? -6.491 -49.076 -44.328 1.00 30.98 272 PRO A CA 1
ATOM 2160 C C . PRO A 1 272 ? -7.902 -49.603 -44.708 1.00 30.98 272 PRO A C 1
ATOM 2162 O O . PRO A 1 272 ? -8.185 -50.797 -44.641 1.00 30.98 272 PRO A O 1
ATOM 2165 N N . SER A 1 273 ? -8.793 -48.697 -45.128 1.00 31.30 273 SER A N 1
ATOM 2166 C CA . SER A 1 273 ? -10.179 -48.973 -45.557 1.00 31.30 273 SER A CA 1
ATOM 2167 C C . SER A 1 273 ? -10.305 -49.925 -46.759 1.00 31.30 273 SER A C 1
ATOM 2169 O O . SER A 1 273 ? -9.416 -49.972 -47.611 1.00 31.30 273 SER A O 1
ATOM 2171 N N . PRO A 1 274 ? -11.482 -50.562 -46.912 1.00 29.75 274 PRO A N 1
ATOM 2172 C CA . PRO A 1 274 ? -12.285 -50.263 -48.105 1.00 29.75 274 PRO A CA 1
ATOM 2173 C C . PRO A 1 274 ? -13.798 -50.097 -47.824 1.00 29.75 274 PRO A C 1
ATOM 2175 O O . PRO A 1 274 ? -14.382 -50.797 -47.003 1.00 29.75 274 PRO A O 1
ATOM 2178 N N . ASP A 1 275 ? -14.423 -49.169 -48.554 1.00 30.73 275 ASP A N 1
ATOM 2179 C CA . ASP A 1 275 ? -15.880 -49.039 -48.790 1.00 30.73 275 ASP A CA 1
ATOM 2180 C C . ASP A 1 275 ? -16.295 -50.079 -49.872 1.00 30.73 275 ASP A C 1
ATOM 2182 O O . ASP A 1 275 ? -15.412 -50.411 -50.676 1.00 30.73 275 ASP A O 1
ATOM 2186 N N . PRO A 1 276 ? -17.535 -50.640 -49.966 1.00 38.19 276 PRO A N 1
ATOM 2187 C CA . PRO A 1 276 ? -18.743 -49.887 -50.361 1.00 38.19 276 PRO A CA 1
ATOM 2188 C C . PRO A 1 276 ? -20.122 -50.368 -49.822 1.00 38.19 276 PRO A C 1
ATOM 2190 O O . PRO A 1 276 ? -20.390 -51.557 -49.654 1.00 38.19 276 PRO A O 1
ATOM 2193 N N . SER A 1 277 ? -21.081 -49.430 -49.803 1.00 25.59 277 SER A N 1
ATOM 2194 C CA . SER A 1 277 ? -22.541 -49.602 -50.033 1.00 25.59 277 SER A CA 1
ATOM 2195 C C . SER A 1 277 ? -23.449 -50.167 -48.913 1.00 25.59 277 SER A C 1
ATOM 2197 O O . SER A 1 277 ? -23.306 -51.305 -48.482 1.00 25.59 277 SER A O 1
ATOM 2199 N N . ASN A 1 278 ? -24.511 -49.426 -48.536 1.00 27.69 278 ASN A N 1
ATOM 2200 C CA . ASN A 1 278 ? -25.911 -49.607 -49.000 1.00 27.69 278 ASN A CA 1
ATOM 2201 C C . ASN A 1 278 ? -26.971 -49.059 -47.995 1.00 27.69 278 ASN A C 1
ATOM 2203 O O . ASN A 1 278 ? -26.920 -49.377 -46.813 1.00 27.69 278 ASN A O 1
ATOM 2207 N N . LYS A 1 279 ? -28.000 -48.376 -48.539 1.00 28.03 279 LYS A N 1
ATOM 2208 C CA . LYS A 1 279 ? -29.408 -48.225 -48.059 1.00 28.03 279 LYS A CA 1
ATOM 2209 C C . LYS A 1 279 ? -29.699 -47.398 -46.787 1.00 28.03 279 LYS A C 1
ATOM 2211 O O . LYS A 1 279 ? -29.350 -47.766 -45.680 1.00 28.03 279 LYS A O 1
ATOM 2216 N N . SER A 1 280 ? -30.270 -46.193 -46.916 1.00 29.55 280 SER A N 1
ATOM 2217 C CA . SER A 1 280 ? -31.707 -45.856 -47.100 1.00 29.55 280 SER A CA 1
ATOM 2218 C C . SER A 1 280 ? -32.567 -45.942 -45.827 1.00 29.55 280 SER A C 1
ATOM 2220 O O . SER A 1 280 ? -32.879 -47.040 -45.379 1.00 29.55 280 SER A O 1
ATOM 2222 N N . ASN A 1 281 ? -33.015 -44.779 -45.333 1.00 29.12 281 ASN A N 1
ATOM 2223 C CA . ASN A 1 281 ? -34.408 -44.423 -44.983 1.00 29.12 281 ASN A CA 1
ATOM 2224 C C . ASN A 1 281 ? -34.516 -43.515 -43.747 1.00 29.12 281 ASN A C 1
ATOM 2226 O O . ASN A 1 281 ? -34.306 -43.924 -42.610 1.00 29.12 281 ASN A O 1
ATOM 2230 N N . ARG A 1 282 ? -34.959 -42.281 -44.007 1.00 28.50 282 ARG A N 1
ATOM 2231 C CA . ARG A 1 282 ? -35.825 -41.489 -43.117 1.00 28.50 282 ARG A CA 1
ATOM 2232 C C . ARG A 1 282 ? -37.267 -42.022 -43.288 1.00 28.50 282 ARG A C 1
ATOM 2234 O O . ARG A 1 282 ? -37.548 -42.572 -44.354 1.00 28.50 282 ARG A O 1
ATOM 2241 N N . PRO A 1 283 ? -38.190 -41.832 -42.328 1.00 35.41 283 PRO A N 1
ATOM 2242 C CA . PRO A 1 283 ? -38.917 -40.560 -42.314 1.00 35.41 283 PRO A CA 1
ATOM 2243 C C . PRO A 1 283 ? -39.301 -40.027 -40.920 1.00 35.41 283 PRO A C 1
ATOM 2245 O O . PRO A 1 283 ? -39.158 -40.681 -39.893 1.00 35.41 283 PRO A O 1
ATOM 2248 N N . GLN A 1 284 ? -39.758 -38.775 -40.949 1.00 33.38 284 GLN A N 1
ATOM 2249 C CA . GLN A 1 284 ? -40.380 -38.006 -39.873 1.00 33.38 284 GLN A CA 1
ATOM 2250 C C . GLN A 1 284 ? -41.854 -38.404 -39.675 1.00 33.38 284 GLN A C 1
ATOM 2252 O O . GLN A 1 284 ? -42.499 -38.780 -40.645 1.00 33.38 284 GLN A O 1
ATOM 2257 N N . ASP A 1 285 ? -42.391 -38.164 -38.477 1.00 29.16 285 ASP A N 1
ATOM 2258 C CA . ASP A 1 285 ? -43.780 -37.736 -38.213 1.00 29.16 285 ASP A CA 1
ATOM 2259 C C . ASP A 1 285 ? -43.783 -37.079 -36.814 1.00 29.16 285 ASP A C 1
ATOM 2261 O O . ASP A 1 285 ? -43.176 -37.623 -35.897 1.00 29.16 285 ASP A O 1
ATOM 2265 N N . SER A 1 286 ? -44.194 -35.835 -36.544 1.00 32.09 286 SER A N 1
ATOM 2266 C CA . SER A 1 286 ? -45.357 -35.004 -36.905 1.00 32.09 286 SER A CA 1
ATOM 2267 C C . SER A 1 286 ? -46.624 -35.300 -36.074 1.00 32.09 286 SER A C 1
ATOM 2269 O O . SER A 1 286 ? -47.259 -36.335 -36.227 1.00 32.09 286 SER A O 1
ATOM 2271 N N . ASN A 1 287 ? -46.934 -34.381 -35.136 1.00 30.92 287 ASN A N 1
ATOM 2272 C CA . ASN A 1 287 ? -48.256 -33.971 -34.603 1.00 30.92 287 ASN A CA 1
ATOM 2273 C C . ASN A 1 287 ? -48.111 -33.337 -33.204 1.00 30.92 287 ASN A C 1
ATOM 2275 O O . ASN A 1 287 ? -47.284 -33.775 -32.420 1.00 30.92 287 ASN A O 1
ATOM 2279 N N . GLN A 1 288 ? -48.935 -32.411 -32.711 1.00 33.78 288 GLN A N 1
ATOM 2280 C CA . GLN A 1 288 ? -49.688 -31.262 -33.224 1.00 33.78 288 GLN A CA 1
ATOM 2281 C C . GLN A 1 288 ? -50.295 -30.588 -31.963 1.00 33.78 288 GLN A C 1
ATOM 2283 O O . GLN A 1 288 ? -50.885 -31.265 -31.132 1.00 33.78 288 GLN A O 1
ATOM 2288 N N . LYS A 1 289 ? -50.139 -29.259 -31.851 1.00 33.22 289 LYS A N 1
ATOM 2289 C CA . LYS A 1 289 ? -51.054 -28.218 -31.307 1.00 33.22 289 LYS A CA 1
ATOM 2290 C C . LYS A 1 289 ? -51.994 -28.491 -30.103 1.00 33.22 289 LYS A C 1
ATOM 2292 O O . LYS A 1 289 ? -52.914 -29.292 -30.210 1.00 33.22 289 LYS A O 1
ATOM 2297 N N . LYS A 1 290 ? -51.975 -27.559 -29.127 1.00 32.84 290 LYS A N 1
ATOM 2298 C CA . LYS A 1 290 ? -53.079 -26.624 -28.727 1.00 32.84 290 LYS A CA 1
ATOM 2299 C C . LYS A 1 290 ? -52.566 -25.687 -27.602 1.00 32.84 290 LYS A C 1
ATOM 2301 O O . LYS A 1 290 ? -52.061 -26.188 -26.614 1.00 32.84 290 LYS A O 1
ATOM 2306 N N . ASN A 1 291 ? -52.369 -24.377 -27.801 1.00 32.09 291 ASN A N 1
ATOM 2307 C CA . ASN A 1 291 ? -53.284 -23.210 -27.825 1.00 32.09 291 ASN A CA 1
ATOM 2308 C C . ASN A 1 291 ? -53.926 -22.781 -26.482 1.00 32.09 291 ASN A C 1
ATOM 2310 O O . ASN A 1 291 ? -54.746 -23.526 -25.961 1.00 32.09 291 ASN A O 1
ATOM 2314 N N . GLN A 1 292 ? -53.628 -21.524 -26.082 1.00 33.84 292 GLN A N 1
ATOM 2315 C CA . GLN A 1 292 ? -54.415 -20.454 -25.392 1.00 33.84 292 GLN A CA 1
ATOM 2316 C C . GLN A 1 292 ? -53.515 -19.738 -24.351 1.00 33.84 292 GLN A C 1
ATOM 2318 O O . GLN A 1 292 ? -53.011 -20.400 -23.457 1.00 33.84 292 GLN A O 1
ATOM 2323 N N . LYS A 1 293 ? -53.036 -18.485 -24.491 1.00 35.38 293 LYS A N 1
ATOM 2324 C CA . LYS A 1 293 ? -53.626 -17.123 -24.644 1.00 35.38 293 LYS A CA 1
ATOM 2325 C C . LYS A 1 293 ? -54.555 -16.663 -23.499 1.00 35.38 293 LYS A C 1
ATOM 2327 O O . LYS A 1 293 ? -55.627 -17.226 -23.340 1.00 35.38 293 LYS A O 1
ATOM 2332 N N . GLY A 1 294 ? -54.165 -15.556 -22.844 1.00 31.34 294 GLY A N 1
ATOM 2333 C CA . GLY A 1 294 ? -54.975 -14.679 -21.967 1.00 31.34 294 GLY A CA 1
ATOM 2334 C C . GLY A 1 294 ? -54.132 -14.114 -20.807 1.00 31.34 294 GLY A C 1
ATOM 2335 O O . GLY A 1 294 ? -53.889 -14.831 -19.850 1.00 31.34 294 GLY A O 1
ATOM 2336 N N . SER A 1 295 ? -53.376 -13.023 -20.978 1.00 34.22 295 SER A N 1
ATOM 2337 C CA . SER A 1 295 ? -53.743 -11.590 -20.870 1.00 34.22 295 SER A CA 1
ATOM 2338 C C . SER A 1 295 ? -53.731 -11.014 -19.439 1.00 34.22 295 SER A C 1
ATOM 2340 O O . SER A 1 295 ? -54.593 -11.300 -18.620 1.00 34.22 295 SER A O 1
ATOM 2342 N N . SER A 1 296 ? -52.721 -10.170 -19.236 1.00 35.19 296 SER A N 1
ATOM 2343 C CA . SER A 1 296 ? -52.550 -8.989 -18.374 1.00 35.19 296 SER A CA 1
ATOM 2344 C C . SER A 1 296 ? -53.747 -8.315 -17.665 1.00 35.19 296 SER A C 1
ATOM 2346 O O . SER A 1 296 ? -54.732 -7.978 -18.313 1.00 35.19 296 SER A O 1
ATOM 2348 N N . ALA A 1 297 ? -53.452 -7.930 -16.412 1.00 38.09 297 ALA A N 1
ATOM 2349 C CA . ALA A 1 297 ? -53.577 -6.603 -15.769 1.00 38.09 297 ALA A CA 1
ATOM 2350 C C . ALA A 1 297 ? -54.916 -6.058 -15.207 1.00 38.09 297 ALA A C 1
ATOM 2352 O O . ALA A 1 297 ? -55.960 -6.120 -15.841 1.00 38.09 297 ALA A O 1
ATOM 2353 N N . ASP A 1 298 ? -54.734 -5.405 -14.043 1.00 37.22 298 ASP A N 1
ATOM 2354 C CA . ASP A 1 298 ? -55.504 -4.346 -13.356 1.00 37.22 298 ASP A CA 1
ATOM 2355 C C . ASP A 1 298 ? -56.896 -4.632 -12.763 1.00 37.22 298 ASP A C 1
ATOM 2357 O O . ASP A 1 298 ? -57.860 -4.863 -13.485 1.00 37.22 298 ASP A O 1
ATOM 2361 N N . ASN A 1 299 ? -57.043 -4.477 -11.433 1.00 33.69 299 ASN A N 1
ATOM 2362 C CA . ASN A 1 299 ? -57.508 -3.214 -10.821 1.00 33.69 299 ASN A CA 1
ATOM 2363 C C . ASN A 1 299 ? -57.796 -3.321 -9.299 1.00 33.69 299 ASN A C 1
ATOM 2365 O O . ASN A 1 299 ? -58.403 -4.280 -8.838 1.00 33.69 299 ASN A O 1
ATOM 2369 N N . SER A 1 300 ? -57.387 -2.268 -8.576 1.00 41.88 300 SER A N 1
ATOM 2370 C CA . SER A 1 300 ? -58.032 -1.584 -7.427 1.00 41.88 300 SER A CA 1
ATOM 2371 C C . SER A 1 300 ? -58.683 -2.342 -6.242 1.00 41.88 300 SER A C 1
ATOM 2373 O O . SER A 1 300 ? -59.632 -3.102 -6.404 1.00 41.88 300 SER A O 1
ATOM 2375 N N . HIS A 1 301 ? -58.248 -1.931 -5.038 1.00 38.19 301 HIS A N 1
ATOM 2376 C CA . HIS A 1 301 ? -58.911 -1.903 -3.709 1.00 38.19 301 HIS A CA 1
ATOM 2377 C C . HIS A 1 301 ? -60.437 -1.633 -3.707 1.00 38.19 301 HIS A C 1
ATOM 2379 O O . HIS A 1 301 ? -60.932 -1.071 -4.687 1.00 38.19 301 HIS A O 1
ATOM 2385 N N . PRO A 1 302 ? -61.196 -1.926 -2.621 1.00 60.56 302 PRO A N 1
ATOM 2386 C CA . PRO A 1 302 ? -60.837 -1.897 -1.186 1.00 60.56 302 PRO A CA 1
ATOM 2387 C C . PRO A 1 302 ? -60.621 -3.265 -0.540 1.00 60.56 302 PRO A C 1
ATOM 2389 O O . PRO A 1 302 ? -61.509 -4.137 -0.660 1.00 60.56 302 PRO A O 1
#

Secondary structure (DSSP, 8-state):
-----HHHHHHHHHHHHHHHHHHHHHH-SS-PPPPTT--BGGGGGG-THHHHHTTT-HHHHHHHHHHHHHTT---HHHHHHHHHHHHHHHHHHTT--HHHHT-TTIIIIIS-----HHHHHHHTTGGGG-TTGGGGT----SBHHHHHHHHHHHHHHSTT-HHHHHHHHHHT-SSHHHHHHHHHHHHHHHH-GGGS-HHHHTTSTTHHHHHHHHHHHHHHHHS------GGGSPPPPTT-S---SSTTSSTTTTTTSSSSSS-SS-------------------------------------

InterPro domains:
  IPR005502 ADP-ribosylation/Crystallin J1 [PF03747] (33-199)
  IPR036705 ADP-ribosylation/Crystallin J1 superfamily [G3DSA:1.10.4080.10] (7-223)
  IPR036705 ADP-ribosylation/Crystallin J1 superfamily [SSF101478] (35-218)
  IPR050792 ADP-ribosylglycohydrolase-like [PTHR16222] (24-292)

Solvent-accessible surface area (backbone atoms only — not comparable to full-atom values): 18131 Å² total; per-residue (Å²): 137,80,83,77,59,64,67,60,55,51,50,51,50,50,53,47,48,49,51,51,49,51,53,48,61,72,74,39,96,58,88,69,62,23,52,64,81,31,35,47,29,74,56,52,54,68,44,58,64,51,27,53,25,30,61,84,36,70,65,56,32,69,72,42,48,51,60,68,22,24,55,62,24,35,9,62,62,31,33,39,44,41,52,51,50,43,49,47,32,30,41,22,64,71,64,53,49,70,72,57,64,62,28,55,50,28,54,54,76,72,67,64,55,88,59,46,69,75,49,41,45,45,54,49,39,63,42,74,78,32,83,63,38,50,84,56,67,46,46,20,38,66,42,27,67,36,22,51,38,27,16,51,34,17,60,72,66,18,82,92,34,57,63,50,18,42,50,48,21,40,72,51,37,85,38,24,68,54,15,26,44,39,28,46,47,43,44,43,39,63,61,35,76,87,58,44,57,63,83,54,55,79,66,43,84,63,43,71,57,55,52,49,52,54,50,48,32,49,55,60,35,64,49,86,75,81,72,79,59,74,91,79,54,85,76,80,78,90,76,82,84,80,79,89,80,72,74,78,70,64,62,71,64,63,68,71,75,72,72,80,83,75,84,84,83,88,87,83,84,87,88,82,90,82,89,86,90,83,85,90,83,85,86,88,83,92,87,80,90,85,92,83,92,86,85,85,85,89,82,82,85,137

Mean predicted aligned error: 15.85 Å

Foldseek 3Di:
DPPPPVVVVVVVVVVVVVVVVVVVVVPDPDQQFADQPQQFQVLLLVLLLQLLLQLVDVVSSVVPQQVSQRSHGNHQQSSQLSLLLSLLLSVLLVVDDPCLSLDLCCCCPPVVDDGDPLSSCVSNPVLVVQVPQLVSPQACERGNSSLSSLLVNLSVPQPLALVSSLVSQQVSDYPSSSSSSSNCSNSCSNNPPVRPDPVVLVPDPPSVVVVVSSVVSNVNSPPPDPPPDPPPPDDDDPPPPDDPPPPPPPVVVVVVPPPPPPPDPDDDDDDDDDDDDDDDDDDDDDDDDDDDDDDDDDDDDD

Sequence (302 aa):
MRELNIEEDTLRDAQSNERVKNKYLEVHGTVEHGASDSAGNGALMRLAPIPAFFFRTYTGVKNCIENATRLTHGDERAIDACKFYAGLIWHAIDGISKENLLSKYFYKETLNIKLHKEVEAIAEGSYKEKKKGYDDGIRGKGFVLDSLEAALWAFYNDDGSFEKGVLDAVNLGDDTDTTAAIYGELAGAVYGIENIPSRWRQKLFQENFIMTVAKALYVKGNEKQEFKARSEWPEPNPNENDASGDRRQADSRRTQHTDQTQNKKDASKEQPSPDPSNKSNRPQDSNQKKNQKGSSADNSHP